Protein AF-A0A7S4BWH8-F1 (afdb_monomer)

Foldseek 3Di:
DVVVVVVVVVVVVVVVVVVVVVVVVVVLLVQLVVLLVPKAKEWEDAPDCPLVVLLLLLCLVLNHDYHDHHDPDPVSLVVCQVVDPNSDDGWMAINNDIDHDSVRSQCCSCVRNNVLQAVVVPVVLNVQLVVLLVLLVVLCVLVCCLVVVVVVVHDCVRRPNVNSVVSVVCSQPPVNLVSLVLQVVQCVPAPDLESSNGPDHYSSLSNNLSSVVVVDDPPDDGPPSSVVSNCVSCVPPSNVVSVFVVVQVVVLPDDADQDPVQPVCCVQAEWDWDDDPQKIKIAGNHQADQQKHFQKKWKAAPVSGTDDMDGDHSPDHRMDMDGNDPPGQWMKMWIQMPPRGIHIYPIGGDD

Sequence (351 aa):
GAETCDMRAAAAAAAAAAAAALVVSTRGSILRFIRRRTATVKLIYFNLAGLGEPIRLCLAQAGVAFEDYRFKSRDEFLATKPTLRFGQVPCLVVNGDEMVQSAAIMRYIGSTFDASLYPASDARLAALIDALIDQAKDMKTGLDVAKYKERFGFPLDVLNDENAEKVFKKWRSETLPRHLEYFVKALDMSPTQWLAGTRTPTIADFFVAAVIKMLRHRDSAFPASIETFVSAVYGLPAVVAFQQRELFAELSAKAVKGPVEFASKEPKHVPQVTVKGGQVTISVPHGMAEDHLIEYIWAKDQNGHVVAAAKLGCTDSPTLTFPLPKGTTSITAYEQCNLHAVWASPVVNIE

Radius of gyration: 25.01 Å; Cα contacts (8 Å, |Δi|>4): 517; chains: 1; bounding box: 58×58×86 Å

Secondary structure (DSSP, 8-state):
-HHHHHHHHHHHHHHHHHHHHHHHHHHHHHHHHHHHHH--EEEEEESSSTTTHHHHHHHHHTT---EEEEESSHHHHHHHGGGSTTS-S-EEEETTEEEESHHHHHHHHHHHT-TTT--TT-HHHHHHHHHHHHHHHHHHHHHHHHHSGGGGT--TTTS-HHHHHHHHHHIIIIIHHHHHHHHHHHHHH-SSSSTT--SS--HHHHHHHHHHHHH--TT-PPPHHHHHHHHHHHTSHHHHHHHHHHHHHHHHHPPPB--GGGGGGGGGTS-EEEEETTEEEEE------SSS-EEEEEEEETTS-EEEEEE--TTS-SEEEEEPPTT--EEEEEEEETTTEEEEPPPEE--

Solvent-accessible surface area (backbone atoms only — not comparable to full-atom values): 19000 Å² total; per-residue (Å²): 116,68,70,67,49,52,55,51,50,53,52,50,51,52,51,52,52,52,50,52,50,47,52,53,51,52,51,51,52,52,53,19,54,50,45,38,74,70,51,53,36,35,41,40,32,64,77,60,53,75,72,44,38,28,49,53,45,50,34,34,63,49,61,38,65,63,46,81,45,51,48,90,44,69,66,59,45,60,71,47,28,84,77,35,97,77,57,58,73,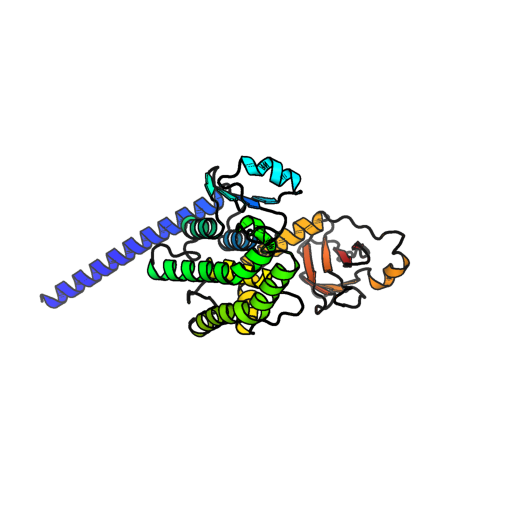39,35,40,32,48,74,83,46,79,36,56,52,57,70,55,42,39,49,48,46,10,63,59,47,28,48,72,32,30,44,72,89,40,63,68,61,38,50,50,35,50,50,51,42,49,49,48,51,58,49,43,41,49,52,48,42,40,75,41,26,64,83,72,69,39,51,62,89,76,49,29,72,70,52,19,49,54,44,36,52,50,29,61,75,54,48,36,57,57,46,49,50,56,53,49,52,33,37,74,71,19,92,36,87,24,61,80,44,40,98,56,65,33,54,29,45,41,42,41,35,42,50,52,59,70,67,56,46,98,89,54,86,68,60,67,70,54,54,50,41,36,48,52,59,59,62,33,69,43,35,40,52,47,52,50,51,52,48,37,57,55,57,59,70,56,73,84,46,63,50,81,91,45,57,90,48,43,91,37,44,42,30,42,81,47,77,59,95,65,27,35,37,39,41,35,64,59,73,57,34,92,91,41,26,57,39,33,42,37,32,23,38,78,85,62,48,59,78,47,74,48,80,48,57,41,86,49,74,62,59,50,76,47,70,56,62,90,88,57,53,27,41,32,37,32,32,32,34,78,80,69,40,25,36,57,26,74,80,42,75,52,133

InterPro domains:
  IPR002742 Desulfoferrodoxin, ferrous iron-binding domain [PF01880] (264-344)
  IPR004045 Glutathione S-transferase, N-terminal [PF02798] (42-110)
  IPR004045 Glutathione S-transferase, N-terminal [PS50404] (39-117)
  IPR004046 Glutathione S-transferase, C-terminal [PF14497] (161-244)
  IPR036073 Desulfoferrodoxin, ferrous iron-binding domain superfamily [G3DSA:2.60.40.730] (262-345)
  IPR036073 Desulfoferrodoxin, ferrous iron-binding domain superfamily [SSF49367] (263-345)
  IPR036249 Thioredoxin-like superfamily [SSF52833] (41-113)
  IPR036282 Glutathione S-transferase, C-terminal domain superfamily [SSF47616] (123-244)
  IPR040079 Glutathione transferase family [SFLDS00019] (42-219)
  IPR050213 Glutathione S-transferase superfamily [PTHR11571] (40-244)

Organism: Chrysotila carterae (NCBI:txid13221)

Structure (mmCIF, N/CA/C/O backbone):
data_AF-A0A7S4BWH8-F1
#
_entry.id   AF-A0A7S4BWH8-F1
#
loop_
_atom_site.group_PDB
_atom_site.id
_atom_site.type_symbol
_atom_site.label_atom_id
_atom_site.label_alt_id
_atom_site.label_comp_id
_atom_site.label_asym_id
_atom_site.label_entity_id
_atom_site.label_seq_id
_atom_site.pdbx_PDB_ins_code
_atom_site.Cartn_x
_atom_site.Cartn_y
_atom_site.Cartn_z
_atom_site.occupancy
_atom_site.B_iso_or_equiv
_atom_site.auth_seq_id
_atom_site.auth_comp_id
_atom_site.auth_asym_id
_atom_site.auth_atom_id
_atom_site.pdbx_PDB_model_num
ATOM 1 N N . GLY A 1 1 ? -26.816 32.712 -47.450 1.00 53.28 1 GLY A N 1
ATOM 2 C CA . GLY A 1 1 ? -27.750 31.607 -47.742 1.00 53.28 1 GLY A CA 1
ATOM 3 C C . GLY A 1 1 ? -27.099 30.262 -47.487 1.00 53.28 1 GLY A C 1
ATOM 4 O O . GLY A 1 1 ? -27.512 29.569 -46.567 1.00 53.28 1 GLY A O 1
ATOM 5 N N . ALA A 1 2 ? -26.068 29.922 -48.267 1.00 54.66 2 ALA A N 1
ATOM 6 C CA . ALA A 1 2 ? -25.350 28.648 -48.160 1.00 54.66 2 ALA A CA 1
ATOM 7 C C . ALA A 1 2 ? -24.461 28.536 -46.899 1.00 54.66 2 ALA A C 1
ATOM 9 O O . ALA A 1 2 ? -24.597 27.565 -46.166 1.00 54.66 2 ALA A O 1
ATOM 10 N N . GLU A 1 3 ? -23.661 29.559 -46.560 1.00 52.84 3 GLU A N 1
ATOM 11 C CA . GLU A 1 3 ? -22.779 29.536 -45.367 1.00 52.84 3 GLU A CA 1
ATOM 12 C C . GLU A 1 3 ? -23.534 29.350 -44.039 1.00 52.84 3 GLU A C 1
ATOM 14 O O . GLU A 1 3 ? -23.089 28.640 -43.141 1.00 52.84 3 GLU A O 1
ATOM 19 N N . THR A 1 4 ? -24.726 29.935 -43.908 1.00 54.56 4 THR A N 1
ATOM 20 C CA . THR A 1 4 ? -25.553 29.806 -42.696 1.00 54.56 4 THR A CA 1
ATOM 21 C C . THR A 1 4 ? -26.239 28.442 -42.579 1.00 54.56 4 THR A C 1
ATOM 23 O O . THR A 1 4 ? -26.632 28.048 -41.481 1.00 54.56 4 THR A O 1
ATOM 26 N N . CYS A 1 5 ? -26.408 27.727 -43.695 1.00 54.59 5 CYS A N 1
ATOM 27 C CA . CYS A 1 5 ? -26.923 26.358 -43.719 1.00 54.59 5 CYS A CA 1
ATOM 28 C C . CYS A 1 5 ? -25.830 25.363 -43.297 1.00 54.59 5 CYS A C 1
ATOM 30 O O . CYS A 1 5 ? -26.090 24.476 -42.484 1.00 54.59 5 CYS A O 1
ATOM 32 N N . ASP A 1 6 ? -24.596 25.597 -43.749 1.00 59.78 6 ASP A N 1
ATOM 33 C CA . ASP A 1 6 ? -23.431 24.754 -43.470 1.00 59.78 6 ASP A CA 1
ATOM 34 C C . ASP A 1 6 ? -23.012 24.807 -41.987 1.00 59.78 6 ASP A C 1
ATOM 36 O O . ASP A 1 6 ? -22.828 23.779 -41.334 1.00 59.78 6 ASP A O 1
ATOM 40 N N . MET A 1 7 ? -23.016 26.001 -41.375 1.00 61.25 7 MET A N 1
ATOM 41 C CA . MET A 1 7 ? -22.755 26.139 -39.932 1.00 61.25 7 MET A CA 1
ATOM 42 C C . MET A 1 7 ? -23.812 25.450 -39.054 1.00 61.25 7 MET A C 1
ATOM 44 O O . MET A 1 7 ? -23.489 24.914 -37.992 1.00 61.25 7 MET A O 1
ATOM 48 N N . ARG A 1 8 ? -25.086 25.449 -39.473 1.00 68.69 8 ARG A N 1
ATOM 49 C CA . ARG A 1 8 ? -26.168 24.773 -38.735 1.00 68.69 8 ARG A CA 1
ATOM 50 C C . ARG A 1 8 ? -26.057 23.253 -38.840 1.00 68.69 8 ARG A C 1
ATOM 52 O O . ARG A 1 8 ? -26.287 22.569 -37.844 1.00 68.69 8 ARG A O 1
ATOM 59 N N . ALA A 1 9 ? -25.672 22.737 -40.006 1.00 70.12 9 ALA A N 1
ATOM 60 C CA . ALA A 1 9 ? -25.407 21.316 -40.203 1.00 70.12 9 ALA A CA 1
ATOM 61 C C . ALA A 1 9 ? -24.199 20.846 -39.372 1.00 70.12 9 ALA A C 1
ATOM 63 O O . ALA A 1 9 ? -24.291 19.832 -38.679 1.00 70.12 9 ALA A O 1
ATOM 64 N N . ALA A 1 10 ? -23.112 21.626 -39.346 1.00 69.31 10 ALA A N 1
ATOM 65 C CA . ALA A 1 10 ? -21.935 21.347 -38.522 1.00 69.31 10 ALA A CA 1
ATOM 66 C C . ALA A 1 10 ? -22.255 21.348 -37.014 1.00 69.31 10 ALA A C 1
ATOM 68 O O . ALA A 1 10 ? -21.845 20.440 -36.288 1.00 69.31 10 ALA A O 1
ATOM 69 N N . ALA A 1 11 ? -23.046 22.318 -36.539 1.00 73.12 11 ALA A N 1
ATOM 70 C CA . ALA A 1 11 ? -23.481 22.376 -35.143 1.00 73.12 11 ALA A CA 1
ATOM 71 C C . ALA A 1 11 ? -24.384 21.187 -34.756 1.00 73.12 11 ALA A C 1
ATOM 73 O O . ALA A 1 11 ? -24.223 20.615 -33.676 1.00 73.12 11 ALA A O 1
ATOM 74 N N . ALA A 1 12 ? -25.299 20.774 -35.640 1.00 76.56 12 ALA A N 1
ATOM 75 C CA . ALA A 1 12 ? -26.157 19.611 -35.415 1.00 76.56 12 ALA A CA 1
ATOM 76 C C . ALA A 1 12 ? -25.357 18.295 -35.378 1.00 76.56 12 ALA A C 1
ATOM 78 O O . ALA A 1 12 ? -25.599 17.453 -34.512 1.00 76.56 12 ALA A O 1
ATOM 79 N N . ALA A 1 13 ? -24.365 18.137 -36.260 1.00 73.00 13 ALA A N 1
ATOM 80 C CA . ALA A 1 13 ? -23.469 16.981 -36.261 1.00 73.00 13 ALA A CA 1
ATOM 81 C C . ALA A 1 13 ? -22.610 16.914 -34.985 1.00 73.00 13 ALA A C 1
ATOM 83 O O . ALA A 1 13 ? -22.489 15.848 -34.379 1.00 73.00 13 ALA A O 1
ATOM 84 N N . ALA A 1 14 ? -22.078 18.052 -34.524 1.00 72.31 14 ALA A N 1
ATOM 85 C CA . ALA A 1 14 ? -21.336 18.135 -33.267 1.00 72.31 14 ALA A CA 1
ATOM 86 C C . ALA A 1 14 ? -22.214 17.785 -32.051 1.00 72.31 14 ALA A C 1
ATOM 88 O O . ALA A 1 14 ? -21.784 17.040 -31.170 1.00 72.31 14 ALA A O 1
ATOM 89 N N . ALA A 1 15 ? -23.467 18.254 -32.025 1.00 73.81 15 ALA A N 1
ATOM 90 C CA . ALA A 1 15 ? -24.423 17.920 -30.971 1.00 73.81 15 ALA A CA 1
ATOM 91 C C . ALA A 1 15 ? -24.786 16.423 -30.963 1.00 73.81 15 ALA A C 1
ATOM 93 O O . ALA A 1 15 ? -24.826 15.805 -29.898 1.00 73.81 15 ALA A O 1
ATOM 94 N N . ALA A 1 16 ? -24.991 15.814 -32.136 1.00 71.75 16 ALA A N 1
ATOM 95 C CA . ALA A 1 16 ? -25.257 14.381 -32.257 1.00 71.75 16 ALA A CA 1
ATOM 96 C C . ALA A 1 16 ? -24.055 13.527 -31.811 1.00 71.75 16 ALA A C 1
ATOM 98 O O . ALA A 1 16 ? -24.232 12.545 -31.088 1.00 71.75 16 ALA A O 1
ATOM 99 N N . ALA A 1 17 ? -22.830 13.926 -32.171 1.00 68.19 17 ALA A N 1
ATOM 100 C CA . ALA A 1 17 ? -21.606 13.268 -31.719 1.00 68.19 17 ALA A CA 1
ATOM 101 C C . ALA A 1 17 ? -21.423 13.376 -30.194 1.00 68.19 17 ALA A C 1
ATOM 103 O O . ALA A 1 17 ? -21.101 12.383 -29.541 1.00 68.19 17 ALA A O 1
ATOM 104 N N . ALA A 1 18 ? -21.697 14.548 -29.610 1.00 66.06 18 ALA A N 1
ATOM 105 C CA . ALA A 1 18 ? -21.663 14.749 -28.163 1.00 66.06 18 ALA A CA 1
ATOM 106 C C . ALA A 1 18 ? -22.719 13.897 -27.435 1.00 66.06 18 ALA A C 1
ATOM 108 O O . ALA A 1 18 ? -22.413 13.275 -26.417 1.00 66.06 18 ALA A O 1
ATOM 109 N N . ALA A 1 19 ? -23.937 13.802 -27.976 1.00 64.50 19 ALA A N 1
ATOM 110 C CA . ALA A 1 19 ? -24.995 12.955 -27.427 1.00 64.50 19 ALA A CA 1
ATOM 111 C C . ALA A 1 19 ? -24.640 11.459 -27.508 1.00 64.50 19 ALA A C 1
ATOM 113 O O . ALA A 1 19 ? -24.807 10.732 -26.529 1.00 64.50 19 ALA A O 1
ATOM 114 N N . ALA A 1 20 ? -24.088 10.997 -28.634 1.00 61.69 20 ALA A N 1
ATOM 115 C CA . ALA A 1 20 ? -23.624 9.619 -28.787 1.00 61.69 20 ALA A CA 1
ATOM 116 C C . ALA A 1 20 ? -22.472 9.291 -27.820 1.00 61.69 20 ALA A C 1
ATOM 118 O O . ALA A 1 20 ? -22.496 8.250 -27.159 1.00 61.69 20 ALA A O 1
ATOM 119 N N . ALA A 1 21 ? -21.501 10.199 -27.670 1.00 62.16 21 ALA A N 1
ATOM 120 C CA . ALA A 1 21 ? -20.409 10.060 -26.709 1.00 62.16 21 ALA A CA 1
ATOM 121 C C . ALA A 1 21 ? -20.922 10.009 -25.260 1.00 62.16 21 ALA A C 1
ATOM 123 O O . ALA A 1 21 ? -20.451 9.188 -24.469 1.00 62.16 21 ALA A O 1
ATOM 124 N N . LEU A 1 22 ? -21.931 10.820 -24.923 1.00 62.34 22 LEU A N 1
ATOM 125 C CA . LEU A 1 22 ? -22.583 10.790 -23.616 1.00 62.34 22 LEU A CA 1
ATOM 126 C C . LEU A 1 22 ? -23.277 9.444 -23.373 1.00 62.34 22 LEU A C 1
ATOM 128 O O . LEU A 1 22 ? -23.038 8.829 -22.341 1.00 62.34 22 LEU A O 1
ATOM 132 N N . VAL A 1 23 ? -24.052 8.927 -24.332 1.00 58.19 23 VAL A N 1
ATOM 133 C CA . VAL A 1 23 ? -24.720 7.616 -24.212 1.00 58.19 23 VAL A CA 1
ATOM 134 C C . VAL A 1 23 ? -23.709 6.478 -24.027 1.00 58.19 23 VAL A C 1
ATOM 136 O O . VAL A 1 23 ? -23.898 5.621 -23.159 1.00 58.19 23 VAL A O 1
ATOM 139 N N . VAL A 1 24 ? -22.611 6.471 -24.791 1.00 64.81 24 VAL A N 1
ATOM 140 C CA . VAL A 1 24 ? -21.530 5.477 -24.651 1.00 64.81 24 VAL A CA 1
ATOM 141 C C . VAL A 1 24 ? -20.849 5.591 -23.283 1.00 64.81 24 VAL A C 1
ATOM 143 O O . VAL A 1 24 ? -20.638 4.575 -22.615 1.00 64.81 24 VAL A O 1
ATOM 146 N N . SER A 1 25 ? -20.563 6.813 -22.827 1.00 69.75 25 SER A N 1
ATOM 147 C CA . SER A 1 25 ? -19.962 7.088 -21.516 1.00 69.75 25 SER A CA 1
ATOM 148 C C . SER A 1 25 ? -20.868 6.656 -20.355 1.00 69.75 25 SER A C 1
ATOM 150 O O . SER A 1 25 ? -20.422 5.967 -19.427 1.00 69.75 25 SER A O 1
ATOM 152 N N . THR A 1 26 ? -22.164 6.967 -20.431 1.00 69.19 26 THR A N 1
ATOM 153 C CA . THR A 1 26 ? -23.171 6.573 -19.438 1.00 69.19 26 THR A CA 1
ATOM 154 C C . THR A 1 26 ? -23.340 5.057 -19.403 1.00 69.19 26 THR A C 1
ATOM 156 O O . THR A 1 26 ? -23.316 4.464 -18.324 1.00 69.19 26 THR A O 1
ATOM 159 N N . ARG A 1 27 ? -23.410 4.390 -20.564 1.00 71.62 27 ARG A N 1
ATOM 160 C CA . ARG A 1 27 ? -23.461 2.921 -20.641 1.00 71.62 27 ARG A CA 1
ATOM 161 C C . ARG A 1 27 ? -22.203 2.280 -20.052 1.00 71.62 27 ARG A C 1
ATOM 163 O O . ARG A 1 27 ? -22.313 1.316 -19.297 1.00 71.62 27 ARG A O 1
ATOM 170 N N . GLY A 1 28 ? -21.022 2.827 -20.343 1.00 75.62 28 GLY A N 1
ATOM 171 C CA . GLY A 1 28 ? -19.760 2.376 -19.756 1.00 75.62 28 GLY A CA 1
ATOM 172 C C . GLY A 1 28 ? -19.745 2.511 -18.232 1.00 75.62 28 GLY A C 1
ATOM 173 O O . GLY A 1 28 ? -19.354 1.580 -17.532 1.00 75.62 28 GLY A O 1
ATOM 174 N N . SER A 1 29 ? -20.231 3.635 -17.707 1.00 79.00 29 SER A N 1
ATOM 175 C CA . SER A 1 29 ? -20.321 3.886 -16.264 1.00 79.00 29 SER A CA 1
ATOM 176 C C . SER A 1 29 ? -21.290 2.928 -15.562 1.00 79.00 29 SER A C 1
ATOM 178 O O . SER A 1 29 ? -20.937 2.353 -14.533 1.00 79.00 29 SER A O 1
ATOM 180 N N . ILE A 1 30 ? -22.464 2.673 -16.152 1.00 81.56 30 ILE A N 1
ATOM 181 C CA . ILE A 1 30 ? -23.447 1.710 -15.625 1.00 81.56 30 ILE A CA 1
ATOM 182 C C . ILE A 1 30 ? -22.872 0.288 -15.622 1.00 81.56 30 ILE A C 1
ATOM 184 O O . ILE A 1 30 ? -22.965 -0.411 -14.616 1.00 81.56 30 ILE A O 1
ATOM 188 N N . LEU A 1 31 ? -22.232 -0.142 -16.714 1.00 83.12 31 LEU A N 1
ATOM 189 C CA . LEU A 1 31 ? -21.634 -1.479 -16.793 1.00 83.12 31 LEU A CA 1
ATOM 190 C C . LEU A 1 31 ? -20.528 -1.675 -15.754 1.00 83.12 31 LEU A C 1
ATOM 192 O O . LEU A 1 31 ? -20.469 -2.728 -15.120 1.00 83.12 31 LEU A O 1
ATOM 196 N N . ARG A 1 32 ? -19.672 -0.667 -15.542 1.00 86.06 32 ARG A N 1
ATOM 197 C CA . ARG A 1 32 ? -18.648 -0.711 -14.488 1.00 86.06 32 ARG A CA 1
ATOM 198 C C . ARG A 1 32 ? -19.279 -0.766 -13.101 1.00 86.06 32 ARG A C 1
ATOM 200 O O . ARG A 1 32 ? -18.847 -1.574 -12.286 1.00 86.06 32 ARG A O 1
ATOM 207 N N . PHE A 1 33 ? -20.320 0.024 -12.847 1.00 84.69 33 PHE A N 1
ATOM 208 C CA . PHE A 1 33 ? -21.052 -0.009 -11.581 1.00 84.69 33 PHE A CA 1
ATOM 209 C C . PHE A 1 33 ? -21.648 -1.394 -11.289 1.00 84.69 33 PHE A C 1
ATOM 211 O O . PHE A 1 33 ? -21.457 -1.917 -10.192 1.00 84.69 33 PHE A O 1
ATOM 218 N N . ILE A 1 34 ? -22.309 -2.014 -12.274 1.00 85.31 34 ILE A N 1
ATOM 219 C CA . ILE A 1 34 ? -22.844 -3.377 -12.144 1.00 85.31 34 ILE A CA 1
ATOM 220 C C . ILE A 1 34 ? -21.700 -4.351 -11.854 1.00 85.31 34 ILE A C 1
ATOM 222 O O . ILE A 1 34 ? -21.749 -5.063 -10.856 1.00 85.31 34 ILE A O 1
ATOM 226 N N . ARG A 1 35 ? -20.625 -4.319 -12.655 1.00 89.06 35 ARG A N 1
ATOM 227 C CA . ARG A 1 35 ? -19.462 -5.202 -12.475 1.00 89.06 35 ARG A CA 1
ATOM 228 C C . ARG A 1 35 ? -18.845 -5.097 -11.085 1.00 89.06 35 ARG A C 1
ATOM 230 O O . ARG A 1 35 ? -18.553 -6.130 -10.498 1.00 89.06 35 ARG A O 1
ATOM 237 N N . ARG A 1 36 ? -18.676 -3.886 -10.540 1.00 89.81 36 ARG A N 1
ATOM 238 C CA . ARG A 1 36 ? -18.146 -3.676 -9.176 1.00 89.81 36 ARG A CA 1
ATOM 239 C C . ARG A 1 36 ? -18.988 -4.377 -8.104 1.00 89.81 36 ARG A C 1
ATOM 241 O O . ARG A 1 36 ? -18.445 -4.753 -7.073 1.00 89.81 36 ARG A O 1
ATOM 248 N N . ARG A 1 37 ? -20.299 -4.530 -8.331 1.00 87.25 37 ARG A N 1
ATOM 249 C CA . ARG A 1 37 ? -21.242 -5.133 -7.375 1.00 87.25 37 ARG A CA 1
ATOM 250 C C . ARG A 1 37 ? -21.491 -6.620 -7.592 1.00 87.25 37 ARG A C 1
ATOM 252 O O . ARG A 1 37 ? -21.892 -7.290 -6.649 1.00 87.25 37 ARG A O 1
ATOM 259 N N . THR A 1 38 ? -21.311 -7.121 -8.811 1.00 89.31 38 THR A N 1
ATOM 260 C CA . THR A 1 38 ? -21.628 -8.515 -9.154 1.00 89.31 38 THR A CA 1
ATOM 261 C C . THR A 1 38 ? -20.398 -9.402 -9.302 1.00 89.31 38 THR A C 1
ATOM 263 O O . THR A 1 38 ? -20.544 -10.619 -9.288 1.00 89.31 38 THR A O 1
ATOM 266 N N . ALA A 1 39 ? -19.205 -8.832 -9.499 1.00 92.44 39 ALA A N 1
ATOM 267 C CA . ALA A 1 39 ? -17.992 -9.622 -9.665 1.00 92.44 39 ALA A CA 1
ATOM 268 C C . ALA A 1 39 ? -17.542 -10.241 -8.336 1.00 92.44 39 ALA A C 1
ATOM 270 O O . ALA A 1 39 ? -17.484 -9.560 -7.313 1.00 92.44 39 ALA A O 1
ATOM 271 N N . THR A 1 40 ? -17.144 -11.511 -8.372 1.00 96.88 40 THR A N 1
ATOM 272 C CA . THR A 1 40 ? -16.430 -12.145 -7.259 1.00 96.88 40 THR A CA 1
ATOM 273 C C . THR A 1 40 ? -14.941 -11.902 -7.446 1.00 96.88 40 THR A C 1
ATOM 275 O O . THR A 1 40 ? -14.363 -12.374 -8.430 1.00 96.88 40 THR A O 1
ATOM 278 N N . VAL A 1 41 ? -14.323 -11.159 -6.530 1.00 98.38 41 VAL A N 1
ATOM 279 C CA . VAL A 1 41 ? -12.916 -10.753 -6.627 1.00 98.38 41 VAL A CA 1
ATOM 280 C C . VAL A 1 41 ? -12.136 -11.293 -5.435 1.00 98.38 41 VAL A C 1
ATOM 282 O O . VAL A 1 41 ? -12.535 -11.086 -4.292 1.00 98.38 41 VAL A O 1
ATOM 285 N N . LYS A 1 42 ? -11.010 -11.960 -5.696 1.00 98.38 42 LYS A N 1
ATOM 286 C CA . LYS A 1 42 ? -10.096 -12.482 -4.673 1.00 98.38 42 LYS A CA 1
ATOM 287 C C . LYS A 1 42 ? -8.660 -12.119 -5.022 1.00 98.38 42 LYS A C 1
ATOM 289 O O . LYS A 1 42 ? -8.187 -12.446 -6.106 1.00 98.38 42 LYS A O 1
ATOM 294 N N . LEU A 1 43 ? -7.956 -11.465 -4.107 1.00 98.56 43 LEU A N 1
ATOM 295 C CA . LEU A 1 43 ? -6.523 -11.217 -4.212 1.00 98.56 43 LEU A CA 1
ATOM 296 C C . LEU A 1 43 ? -5.778 -12.252 -3.371 1.00 98.56 43 LEU A C 1
ATOM 298 O O . LEU A 1 43 ? -6.003 -12.344 -2.173 1.00 98.56 43 LEU A O 1
ATOM 302 N N . ILE A 1 44 ? -4.881 -13.009 -3.996 1.00 98.38 44 ILE A N 1
ATOM 303 C CA . ILE A 1 44 ? -4.019 -13.996 -3.342 1.00 98.38 44 ILE A CA 1
ATOM 304 C C . ILE A 1 44 ? -2.619 -13.401 -3.227 1.00 98.38 44 ILE A C 1
ATOM 306 O O . ILE A 1 44 ? -1.965 -13.115 -4.241 1.00 98.38 44 ILE A O 1
ATOM 310 N N . TYR A 1 45 ? -2.143 -13.214 -1.996 1.00 98.38 45 TYR A N 1
ATOM 311 C CA . TYR A 1 45 ? -0.800 -12.707 -1.736 1.00 98.38 45 TYR A CA 1
ATOM 312 C C . TYR A 1 45 ? -0.230 -13.179 -0.391 1.00 98.38 45 TYR A C 1
ATOM 314 O O . TYR A 1 45 ? -0.860 -13.907 0.370 1.00 98.38 45 TYR A O 1
ATOM 322 N N . PHE A 1 46 ? 1.007 -12.785 -0.098 1.00 96.62 46 PHE A N 1
ATOM 323 C CA . PHE A 1 46 ? 1.604 -12.979 1.220 1.00 96.62 46 PHE A CA 1
ATOM 324 C C . PHE A 1 46 ? 0.935 -12.082 2.270 1.00 96.62 46 PHE A C 1
ATOM 326 O O . PHE A 1 46 ? 0.389 -11.023 1.938 1.00 96.62 46 PHE A O 1
ATOM 333 N N . ASN A 1 47 ? 1.040 -12.467 3.548 1.00 94.00 47 ASN A N 1
ATOM 334 C CA . ASN A 1 47 ? 0.635 -11.623 4.674 1.00 94.00 47 ASN A CA 1
ATOM 335 C C . ASN A 1 47 ? 1.635 -10.478 4.937 1.00 94.00 47 ASN A C 1
ATOM 337 O O . ASN A 1 47 ? 2.275 -10.401 5.979 1.00 94.00 47 ASN A O 1
ATOM 341 N N . LEU A 1 48 ? 1.811 -9.623 3.933 1.00 91.75 48 LEU A N 1
ATOM 342 C CA . LEU A 1 48 ? 2.609 -8.402 3.951 1.00 91.75 48 LEU A CA 1
ATOM 343 C C . LEU A 1 48 ? 2.049 -7.425 2.905 1.00 91.75 48 LEU A C 1
ATOM 345 O O . LEU A 1 48 ? 1.263 -7.809 2.031 1.00 91.75 48 LEU A O 1
ATOM 349 N N . ALA A 1 49 ? 2.472 -6.163 2.970 1.00 91.88 49 ALA A N 1
ATOM 350 C CA . ALA A 1 49 ? 2.114 -5.145 1.982 1.00 91.88 49 ALA A CA 1
ATOM 351 C C . ALA A 1 49 ? 2.670 -5.512 0.589 1.00 91.88 49 ALA A C 1
ATOM 353 O O . ALA A 1 49 ? 1.931 -5.980 -0.280 1.00 91.88 49 ALA A O 1
ATOM 354 N N . GLY A 1 50 ? 3.992 -5.386 0.403 1.00 93.44 50 GLY A N 1
ATOM 355 C CA . GLY A 1 50 ? 4.712 -5.792 -0.811 1.00 93.44 50 GLY A CA 1
ATOM 356 C C . GLY A 1 50 ? 4.050 -5.315 -2.108 1.00 93.44 50 GLY A C 1
ATOM 357 O O . GLY A 1 50 ? 3.525 -4.210 -2.187 1.00 93.44 50 GLY A O 1
ATOM 358 N N . LEU A 1 51 ? 4.042 -6.173 -3.132 1.00 96.44 51 LEU A N 1
ATOM 359 C CA . LEU A 1 51 ? 3.373 -5.902 -4.413 1.00 96.44 51 LEU A CA 1
ATOM 360 C C . LEU A 1 51 ? 1.857 -6.156 -4.389 1.00 96.44 51 LEU A C 1
ATOM 362 O O . LEU A 1 51 ? 1.195 -5.892 -5.390 1.00 96.44 51 LEU A O 1
ATOM 366 N N . GLY A 1 52 ? 1.310 -6.660 -3.279 1.00 97.75 52 GLY A N 1
ATOM 367 C CA . GLY A 1 52 ? -0.133 -6.786 -3.068 1.00 97.75 52 GLY A CA 1
ATOM 368 C C . GLY A 1 52 ? -0.776 -5.463 -2.657 1.00 97.75 52 GLY A C 1
ATOM 369 O O . GLY A 1 52 ? -1.889 -5.174 -3.082 1.00 97.75 52 GLY A O 1
ATOM 370 N N . GLU A 1 53 ? -0.058 -4.626 -1.904 1.00 97.50 53 GLU A N 1
ATOM 371 C CA . GLU A 1 53 ? -0.526 -3.312 -1.447 1.00 97.50 53 GLU A CA 1
ATOM 372 C C . GLU A 1 53 ? -1.071 -2.429 -2.576 1.00 97.50 53 GLU A C 1
ATOM 374 O O . GLU A 1 53 ? -2.243 -2.066 -2.501 1.00 97.50 53 GLU A O 1
ATOM 379 N N . PRO A 1 54 ? -0.328 -2.126 -3.661 1.00 98.44 54 PRO A N 1
ATOM 380 C CA . PRO A 1 54 ? -0.858 -1.242 -4.697 1.00 98.44 54 PRO A CA 1
ATOM 381 C C . PRO A 1 54 ? -2.127 -1.800 -5.365 1.00 98.44 54 PRO A C 1
ATOM 383 O O . PRO A 1 54 ? -3.001 -1.033 -5.761 1.00 98.44 54 PRO A O 1
ATOM 386 N N . ILE A 1 55 ? -2.283 -3.128 -5.425 1.00 98.75 55 ILE A N 1
ATOM 387 C CA . ILE A 1 55 ? -3.492 -3.781 -5.946 1.00 98.75 55 ILE A CA 1
ATOM 388 C C . ILE A 1 55 ? -4.670 -3.576 -4.985 1.00 98.75 55 ILE A C 1
ATOM 390 O O . ILE A 1 55 ? -5.754 -3.202 -5.432 1.00 98.75 55 ILE A O 1
ATOM 394 N N . ARG A 1 56 ? -4.458 -3.770 -3.675 1.00 98.62 56 ARG A N 1
ATOM 395 C CA . ARG A 1 56 ? -5.469 -3.514 -2.634 1.00 98.62 56 ARG A CA 1
ATOM 396 C C . ARG A 1 56 ? -5.954 -2.069 -2.682 1.00 98.62 56 ARG A C 1
ATOM 398 O O . ARG A 1 56 ? -7.160 -1.836 -2.686 1.00 98.62 56 ARG A O 1
ATOM 405 N N . LEU A 1 57 ? -5.025 -1.115 -2.791 1.00 98.44 57 LEU A N 1
ATOM 406 C CA . LEU A 1 57 ? -5.352 0.309 -2.872 1.00 98.44 57 LEU A CA 1
ATOM 407 C C . LEU A 1 57 ? -6.157 0.638 -4.136 1.00 98.44 57 LEU A C 1
ATOM 409 O O . LEU A 1 57 ? -7.152 1.353 -4.050 1.00 98.44 57 LEU A O 1
ATOM 413 N N . CYS A 1 58 ? -5.798 0.073 -5.294 1.00 98.00 58 CYS A N 1
ATOM 414 C CA . CYS A 1 58 ? -6.580 0.253 -6.519 1.00 98.00 58 CYS A CA 1
ATOM 415 C C . CYS A 1 58 ? -7.984 -0.359 -6.433 1.00 98.00 58 CYS A C 1
ATOM 417 O O . CYS A 1 58 ? -8.935 0.265 -6.897 1.00 98.00 58 CYS A O 1
ATOM 419 N N . LEU A 1 59 ? -8.139 -1.551 -5.846 1.00 98.38 59 LEU A N 1
ATOM 420 C CA . LEU A 1 59 ? -9.457 -2.166 -5.638 1.00 98.38 59 LEU A CA 1
ATOM 421 C C . LEU A 1 59 ? -10.321 -1.320 -4.695 1.00 98.38 59 LEU A C 1
ATOM 423 O O . LEU A 1 59 ? -11.488 -1.068 -4.998 1.00 98.38 59 LEU A O 1
ATOM 427 N N . ALA A 1 60 ? -9.733 -0.830 -3.599 1.00 97.75 60 ALA A N 1
ATOM 428 C CA . ALA A 1 60 ? -10.396 0.068 -2.661 1.00 97.75 60 ALA A CA 1
ATOM 429 C C . ALA A 1 60 ? -10.830 1.375 -3.338 1.00 97.75 60 ALA A C 1
ATOM 431 O O . ALA A 1 60 ? -11.998 1.751 -3.249 1.00 97.75 60 ALA A O 1
ATOM 432 N N . GLN A 1 61 ? -9.927 2.026 -4.078 1.00 97.69 61 GLN A N 1
ATOM 433 C CA . GLN A 1 61 ? -10.226 3.253 -4.819 1.00 97.69 61 GLN A CA 1
ATOM 434 C C . GLN A 1 61 ? -11.316 3.035 -5.878 1.00 97.69 61 GLN A C 1
ATOM 436 O O . GLN A 1 61 ? -12.191 3.882 -6.040 1.00 97.69 61 GLN A O 1
ATOM 441 N N . ALA A 1 62 ? -11.307 1.888 -6.562 1.00 96.31 62 ALA A N 1
ATOM 442 C CA . ALA A 1 62 ? -12.346 1.508 -7.514 1.00 96.31 62 ALA A CA 1
ATOM 443 C C . ALA A 1 62 ? -13.677 1.113 -6.838 1.00 96.31 62 ALA A C 1
ATOM 445 O O . ALA A 1 62 ? -14.667 0.873 -7.531 1.00 96.31 62 ALA A O 1
ATOM 446 N N . GLY A 1 63 ? -13.737 1.027 -5.504 1.00 95.00 63 GLY A N 1
ATOM 447 C CA . GLY A 1 63 ? -14.927 0.600 -4.765 1.00 95.00 63 GLY A CA 1
ATOM 448 C C . GLY A 1 63 ? -15.319 -0.854 -5.043 1.00 95.00 63 GLY A C 1
ATOM 449 O O . GLY A 1 63 ? -16.507 -1.174 -5.073 1.00 95.00 63 GLY A O 1
ATOM 450 N N . VAL A 1 64 ? -14.336 -1.718 -5.308 1.00 96.06 64 VAL A N 1
ATOM 451 C CA . VAL A 1 64 ? -14.535 -3.149 -5.555 1.00 96.06 64 VAL A CA 1
ATOM 452 C C . VAL A 1 64 ? -14.381 -3.895 -4.234 1.00 96.06 64 VAL A C 1
ATOM 454 O O . VAL A 1 64 ? -13.329 -3.825 -3.603 1.00 96.06 64 VAL A O 1
ATOM 457 N N . ALA A 1 65 ? -15.418 -4.617 -3.810 1.00 94.31 65 ALA A N 1
ATOM 458 C CA . ALA A 1 65 ? -15.304 -5.548 -2.691 1.00 94.31 65 ALA A CA 1
ATOM 459 C C . ALA A 1 65 ? -14.489 -6.776 -3.125 1.00 94.31 65 ALA A C 1
ATOM 461 O O . ALA A 1 65 ? -14.687 -7.291 -4.225 1.00 94.31 65 ALA A O 1
ATOM 462 N N . PHE A 1 66 ? -13.573 -7.241 -2.276 1.00 96.94 66 PHE A N 1
ATOM 463 C CA . PHE A 1 66 ? -12.718 -8.383 -2.586 1.00 96.94 66 PHE A CA 1
ATOM 464 C C . PHE A 1 66 ? -12.353 -9.185 -1.336 1.00 96.94 66 PHE A C 1
ATOM 466 O O . PHE A 1 66 ? -12.267 -8.636 -0.238 1.00 96.94 66 PHE A O 1
ATOM 473 N N . GLU A 1 67 ? -12.104 -10.479 -1.524 1.00 97.25 67 GLU A N 1
ATOM 474 C CA . GLU A 1 67 ? -11.442 -11.341 -0.545 1.00 97.25 67 GLU A CA 1
ATOM 475 C C . GLU A 1 67 ? -9.923 -11.092 -0.600 1.00 97.25 67 GLU A C 1
ATOM 477 O O . GLU A 1 67 ? -9.300 -11.307 -1.640 1.00 97.25 67 GLU A O 1
ATOM 482 N N . ASP A 1 68 ? -9.311 -10.642 0.498 1.00 97.12 68 ASP A N 1
ATOM 483 C CA . ASP A 1 68 ? -7.851 -10.506 0.619 1.00 97.12 68 ASP A CA 1
ATOM 484 C C . ASP A 1 68 ? -7.256 -11.779 1.230 1.00 97.12 68 ASP A C 1
ATOM 486 O O . ASP A 1 68 ? -7.053 -11.892 2.440 1.00 97.12 68 ASP A O 1
ATOM 490 N N . TYR A 1 69 ? -7.012 -12.774 0.383 1.00 97.12 69 TYR A N 1
ATOM 491 C CA . TYR A 1 69 ? -6.419 -14.033 0.800 1.00 97.12 69 TYR A CA 1
ATOM 492 C C . TYR A 1 69 ? -4.921 -13.860 1.054 1.00 97.12 69 TYR A C 1
ATOM 494 O O . TYR A 1 69 ? -4.127 -13.629 0.135 1.00 97.12 69 TYR A O 1
ATOM 502 N N . ARG A 1 70 ? -4.529 -14.031 2.317 1.00 96.50 70 ARG A N 1
ATOM 503 C CA . ARG A 1 70 ? -3.142 -13.927 2.769 1.00 96.50 70 ARG A CA 1
ATOM 504 C C . ARG A 1 70 ? -2.636 -15.284 3.242 1.00 96.50 70 ARG A C 1
ATOM 506 O O . ARG A 1 70 ? -3.185 -15.836 4.193 1.00 96.50 70 ARG A O 1
ATOM 513 N N . PHE A 1 71 ? -1.573 -15.788 2.612 1.00 96.69 71 PHE A N 1
ATOM 514 C CA . PHE A 1 71 ? -0.909 -17.016 3.067 1.00 96.69 71 PHE A CA 1
ATOM 515 C C . PHE A 1 71 ? -0.498 -16.890 4.540 1.00 96.69 71 PHE A C 1
ATOM 517 O O . PHE A 1 71 ? 0.129 -15.899 4.929 1.00 96.69 71 PHE A O 1
ATOM 524 N N . LYS A 1 72 ? -0.821 -17.906 5.345 1.00 94.12 72 LYS A N 1
ATOM 525 C CA . LYS A 1 72 ? -0.525 -17.969 6.784 1.00 94.12 72 LYS A CA 1
ATOM 526 C C . LYS A 1 72 ? 0.903 -18.421 7.059 1.00 94.12 72 LYS A C 1
ATOM 528 O O . LYS A 1 72 ? 1.469 -18.068 8.089 1.00 94.12 72 LYS A O 1
ATOM 533 N N . SER A 1 73 ? 1.487 -19.203 6.153 1.00 94.75 73 SER A N 1
ATOM 534 C CA . SER A 1 73 ? 2.848 -19.714 6.296 1.00 94.75 73 SER A CA 1
ATOM 535 C C . SER A 1 73 ? 3.557 -19.872 4.953 1.00 94.75 73 SER A C 1
ATOM 537 O O . SER A 1 73 ? 2.949 -19.882 3.878 1.00 94.75 73 SER A O 1
ATOM 539 N N . ARG A 1 74 ? 4.885 -20.022 5.021 1.00 93.44 74 ARG A N 1
ATOM 540 C CA . ARG A 1 74 ? 5.707 -20.365 3.857 1.00 93.44 74 ARG A CA 1
ATOM 541 C C . ARG A 1 74 ? 5.328 -21.731 3.284 1.00 93.44 74 ARG A C 1
ATOM 543 O O . ARG A 1 74 ? 5.333 -21.876 2.067 1.00 93.44 74 ARG A O 1
ATOM 550 N N . ASP A 1 75 ? 4.974 -22.692 4.131 1.00 96.75 75 ASP A N 1
ATOM 551 C CA . ASP A 1 75 ? 4.614 -24.048 3.704 1.00 96.75 75 ASP A CA 1
ATOM 552 C C . ASP A 1 75 ? 3.310 -24.062 2.906 1.00 96.75 75 ASP A C 1
ATOM 554 O O . ASP A 1 75 ? 3.229 -24.714 1.868 1.00 96.75 75 ASP A O 1
ATOM 558 N N . GLU A 1 76 ? 2.324 -23.261 3.320 1.00 97.12 76 GLU A N 1
ATOM 559 C CA . GLU A 1 76 ? 1.080 -23.071 2.570 1.00 97.12 76 GLU A CA 1
ATOM 560 C C . GLU A 1 76 ? 1.352 -22.504 1.167 1.00 97.12 76 GLU A C 1
ATOM 562 O O . GLU A 1 76 ? 0.821 -22.993 0.165 1.00 97.12 76 GLU A O 1
ATOM 567 N N . PHE A 1 77 ? 2.242 -21.509 1.076 1.00 96.62 77 PHE A N 1
ATOM 568 C CA . PHE A 1 77 ? 2.672 -20.976 -0.213 1.00 96.62 77 PHE A CA 1
ATOM 569 C C . PHE A 1 77 ? 3.407 -22.028 -1.049 1.00 96.62 77 PHE A C 1
ATOM 571 O O . PHE A 1 77 ? 3.113 -22.161 -2.233 1.00 96.62 77 PHE A O 1
ATOM 578 N N . LEU A 1 78 ? 4.346 -22.782 -0.469 1.00 96.38 78 LEU A N 1
ATOM 579 C CA . LEU A 1 78 ? 5.103 -23.808 -1.193 1.00 96.38 78 LEU A CA 1
ATOM 580 C C . LEU A 1 78 ? 4.200 -24.928 -1.723 1.00 96.38 78 LEU A C 1
ATOM 582 O O . LEU A 1 78 ? 4.427 -25.385 -2.840 1.00 96.38 78 LEU A O 1
ATOM 586 N N . ALA A 1 79 ? 3.161 -25.310 -0.976 1.00 96.94 79 ALA A N 1
ATOM 587 C CA . ALA A 1 79 ? 2.157 -26.277 -1.416 1.00 96.94 79 ALA A CA 1
ATOM 588 C C . ALA A 1 79 ? 1.278 -25.737 -2.558 1.00 96.94 79 ALA A C 1
ATOM 590 O O . ALA A 1 79 ? 0.919 -26.482 -3.466 1.00 96.94 79 ALA A O 1
ATOM 591 N N . THR A 1 80 ? 0.969 -24.436 -2.544 1.00 95.50 80 THR A N 1
ATOM 592 C CA . THR A 1 80 ? 0.160 -23.776 -3.586 1.00 95.50 80 THR A CA 1
ATOM 593 C C . THR A 1 80 ? 0.985 -23.429 -4.829 1.00 95.50 80 THR A C 1
ATOM 595 O O . THR A 1 80 ? 0.474 -23.394 -5.942 1.00 95.50 80 THR A O 1
ATOM 598 N N . LYS A 1 81 ? 2.290 -23.180 -4.678 1.00 95.38 81 LYS A N 1
ATOM 599 C CA . LYS A 1 81 ? 3.179 -22.690 -5.742 1.00 95.38 81 LYS A CA 1
ATOM 600 C C . LYS A 1 81 ? 3.093 -23.478 -7.063 1.00 95.38 81 LYS A C 1
ATOM 602 O O . LYS A 1 81 ? 3.077 -22.811 -8.097 1.00 95.38 81 LYS A O 1
ATOM 607 N N . PRO A 1 82 ? 3.018 -24.826 -7.082 1.00 96.88 82 PRO A N 1
ATOM 608 C CA . PRO A 1 82 ? 2.900 -25.593 -8.323 1.00 96.88 82 PRO A CA 1
ATOM 609 C C . PRO A 1 82 ? 1.609 -25.327 -9.107 1.00 96.88 82 PRO A C 1
ATOM 611 O O . PRO A 1 82 ? 1.582 -25.573 -10.308 1.00 96.88 82 PRO A O 1
ATOM 614 N N . THR A 1 83 ? 0.551 -24.826 -8.456 1.00 94.19 83 THR A N 1
ATOM 615 C CA . THR A 1 83 ? -0.737 -24.532 -9.105 1.00 94.19 83 THR A CA 1
ATOM 616 C C . THR A 1 83 ? -0.810 -23.109 -9.661 1.00 94.19 83 THR A C 1
ATOM 618 O O . THR A 1 83 ? -1.732 -22.796 -10.405 1.00 94.19 83 THR A O 1
ATOM 621 N N . LEU A 1 84 ? 0.134 -22.229 -9.309 1.00 94.56 84 LEU A N 1
ATOM 622 C CA . LEU A 1 84 ? 0.127 -20.827 -9.730 1.00 94.56 84 LEU A CA 1
ATOM 623 C C . LEU A 1 84 ? 0.681 -20.671 -11.153 1.00 94.56 84 LEU A C 1
ATOM 625 O O . LEU A 1 84 ? 1.771 -21.163 -11.448 1.00 94.56 84 LEU A O 1
ATOM 629 N N . ARG A 1 85 ? 0.013 -19.863 -11.991 1.00 92.31 85 ARG A N 1
ATOM 630 C CA . ARG A 1 85 ? 0.338 -19.642 -13.419 1.00 92.31 85 ARG A CA 1
ATOM 631 C C . ARG A 1 85 ? 1.815 -19.355 -13.736 1.00 92.31 85 ARG A C 1
ATOM 633 O O . ARG A 1 85 ? 2.288 -19.770 -14.786 1.00 92.31 85 ARG A O 1
ATOM 640 N N . PHE A 1 86 ? 2.553 -18.687 -12.846 1.00 94.81 86 PHE A N 1
ATOM 641 C CA . PHE A 1 86 ? 4.012 -18.489 -12.956 1.00 94.81 86 PHE A CA 1
ATOM 642 C C . PHE A 1 86 ? 4.771 -18.869 -11.673 1.00 94.81 86 PHE A C 1
ATOM 644 O O . PHE A 1 86 ? 5.857 -18.351 -11.411 1.00 94.81 86 PHE A O 1
ATOM 651 N N . GLY A 1 87 ? 4.189 -19.715 -10.817 1.00 94.31 87 GLY A N 1
ATOM 652 C CA . GLY A 1 87 ? 4.775 -20.061 -9.517 1.00 94.31 87 GLY A CA 1
ATOM 653 C C . GLY A 1 87 ? 4.962 -18.855 -8.584 1.00 94.31 87 GLY A C 1
ATOM 654 O O . GLY A 1 87 ? 5.866 -18.856 -7.743 1.00 94.31 87 GLY A O 1
ATOM 655 N N . GLN A 1 88 ? 4.177 -17.791 -8.784 1.00 94.62 88 GLN A N 1
ATOM 656 C CA . GLN A 1 88 ? 4.351 -16.480 -8.158 1.00 94.62 88 GLN A CA 1
ATOM 657 C C . GLN A 1 88 ? 3.002 -15.844 -7.816 1.00 94.62 88 GLN A C 1
ATOM 659 O O . GLN A 1 88 ? 2.001 -16.069 -8.490 1.00 94.62 88 GLN A O 1
ATOM 664 N N . VAL A 1 89 ? 3.026 -14.992 -6.795 1.00 97.25 89 VAL A N 1
ATOM 665 C CA . VAL A 1 89 ? 1.951 -14.065 -6.426 1.00 97.25 89 VAL A CA 1
ATOM 666 C C . VAL A 1 89 ? 2.49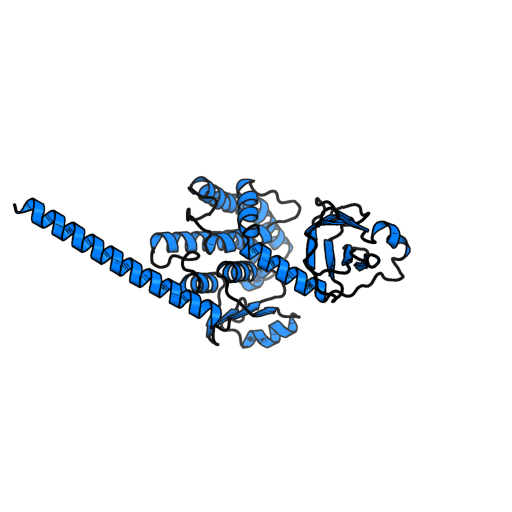1 -12.624 -6.491 1.00 97.25 89 VAL A C 1
ATOM 668 O O . VAL A 1 89 ? 3.708 -12.439 -6.363 1.00 97.25 89 VAL A O 1
ATOM 671 N N . PRO A 1 90 ? 1.658 -11.585 -6.700 1.00 98.25 90 PRO A N 1
ATOM 672 C CA . PRO A 1 90 ? 0.195 -11.551 -6.577 1.00 98.25 90 PRO A CA 1
ATOM 673 C C . PRO A 1 90 ? -0.562 -12.251 -7.709 1.00 98.25 90 PRO A C 1
ATOM 675 O O . PRO A 1 90 ? -0.127 -12.232 -8.861 1.00 98.25 90 PRO A O 1
ATOM 678 N N . CYS A 1 91 ? -1.713 -12.823 -7.352 1.00 98.38 91 CYS A N 1
ATOM 679 C CA . CYS A 1 91 ? -2.704 -13.368 -8.276 1.00 98.38 91 CYS A CA 1
ATOM 680 C C . CYS A 1 91 ? -4.082 -12.791 -7.931 1.00 98.38 91 CYS A C 1
ATOM 682 O O . CYS A 1 91 ? -4.528 -12.906 -6.790 1.00 98.38 91 CYS A O 1
ATOM 684 N N . LEU A 1 92 ? -4.740 -12.152 -8.895 1.00 98.56 92 LEU A N 1
ATOM 685 C CA . LEU A 1 92 ? -6.109 -11.664 -8.768 1.00 98.56 92 LEU A CA 1
ATOM 686 C C . LEU A 1 92 ? -7.039 -12.634 -9.494 1.00 98.56 92 LEU A C 1
ATOM 688 O O . LEU A 1 92 ? -6.866 -12.858 -10.685 1.00 98.56 92 LEU A O 1
ATOM 692 N N . VAL A 1 93 ? -8.027 -13.172 -8.791 1.00 97.88 93 VAL A N 1
ATOM 693 C CA . VAL A 1 93 ? -9.074 -14.019 -9.362 1.00 97.88 93 VAL A CA 1
ATOM 694 C C . VAL A 1 93 ? -10.342 -13.188 -9.507 1.00 97.88 93 VAL A C 1
ATOM 696 O O . VAL A 1 93 ? -10.823 -12.632 -8.517 1.00 97.88 93 VAL A O 1
ATOM 699 N N . VAL A 1 94 ? -10.884 -13.086 -10.719 1.00 96.94 94 VAL A N 1
ATOM 700 C CA . VAL A 1 94 ? -12.144 -12.381 -10.997 1.00 96.94 94 VAL A CA 1
ATOM 701 C C . VAL A 1 94 ? -13.092 -13.322 -11.715 1.00 96.94 94 VAL A C 1
ATOM 703 O O . VAL A 1 94 ? -12.812 -13.752 -12.823 1.00 96.94 94 VAL A O 1
ATOM 706 N N . ASN A 1 95 ? -14.219 -13.643 -11.080 1.00 95.62 95 ASN A N 1
ATOM 707 C CA . ASN A 1 95 ? -15.204 -14.609 -11.592 1.00 95.62 95 ASN A CA 1
ATOM 708 C C . ASN A 1 95 ? -14.595 -15.977 -11.968 1.00 95.62 95 ASN A C 1
ATOM 710 O O . ASN A 1 95 ? -15.070 -16.637 -12.886 1.00 95.62 95 ASN A O 1
ATOM 714 N N . GLY A 1 96 ? -13.541 -16.393 -11.259 1.00 94.44 96 GLY A N 1
ATOM 715 C CA . GLY A 1 96 ? -12.802 -17.631 -11.524 1.00 94.44 96 GLY A CA 1
ATOM 716 C C . GLY A 1 96 ? -11.596 -17.474 -12.457 1.00 94.44 96 GLY A C 1
ATOM 717 O O . GLY A 1 96 ? -10.739 -18.352 -12.461 1.00 94.44 96 GLY A O 1
ATOM 718 N N . ASP A 1 97 ? -11.469 -16.353 -13.173 1.00 94.38 97 ASP A N 1
ATOM 719 C CA . ASP A 1 97 ? -10.340 -16.107 -14.071 1.00 94.38 97 ASP A CA 1
ATOM 720 C C . ASP A 1 97 ? -9.139 -15.524 -13.321 1.00 94.38 97 ASP A C 1
ATOM 722 O O . ASP A 1 97 ? -9.261 -14.541 -12.588 1.00 94.38 97 ASP A O 1
ATOM 726 N N . GLU A 1 98 ? -7.961 -16.116 -13.524 1.00 95.56 98 GLU A N 1
ATOM 727 C CA . GLU A 1 98 ? -6.712 -15.674 -12.902 1.00 95.56 98 GLU A CA 1
ATOM 728 C C . GLU A 1 98 ? -5.965 -14.623 -13.732 1.00 95.56 98 GLU A C 1
ATOM 730 O O . GLU A 1 98 ? -5.611 -14.848 -14.894 1.00 95.56 98 GLU A O 1
ATOM 735 N N . MET A 1 99 ? -5.583 -13.530 -13.074 1.00 96.69 99 MET A N 1
ATOM 736 C CA . MET A 1 99 ? -4.636 -12.535 -13.562 1.00 96.69 99 MET A CA 1
ATOM 737 C C . MET A 1 99 ? -3.409 -12.483 -12.653 1.00 96.69 99 MET A C 1
ATOM 739 O O . MET A 1 99 ? -3.513 -12.377 -11.434 1.00 96.69 99 MET A O 1
ATOM 743 N N . VAL A 1 100 ? -2.227 -12.497 -13.261 1.00 97.06 100 VAL A N 1
ATOM 744 C CA . VAL A 1 100 ? -0.923 -12.447 -12.580 1.00 97.06 100 VAL A CA 1
ATOM 745 C C . VAL A 1 100 ? -0.101 -11.268 -13.103 1.00 97.06 100 VAL A C 1
ATOM 747 O O . VAL A 1 100 ? -0.468 -10.664 -14.108 1.00 97.06 100 VAL A O 1
ATOM 750 N N . GLN A 1 101 ? 1.022 -10.963 -12.443 1.00 97.81 101 GLN A N 1
ATOM 751 C CA . GLN A 1 101 ? 1.838 -9.747 -12.621 1.00 97.81 101 GLN A CA 1
ATOM 752 C C . GLN A 1 101 ? 1.141 -8.479 -12.114 1.00 97.81 101 GLN A C 1
ATOM 754 O O . GLN A 1 101 ? 0.125 -8.043 -12.647 1.00 97.81 101 GLN A O 1
ATOM 759 N N . SER A 1 102 ? 1.729 -7.833 -11.104 1.00 98.00 102 SER A N 1
ATOM 760 C CA . SER A 1 102 ? 1.099 -6.717 -10.381 1.00 98.00 102 SER A CA 1
ATOM 761 C C . SER A 1 102 ? 0.658 -5.559 -11.282 1.00 98.00 102 SER A C 1
ATOM 763 O O . SER A 1 102 ? -0.481 -5.116 -11.187 1.00 98.00 102 SER A O 1
ATOM 765 N N . ALA A 1 103 ? 1.510 -5.117 -12.210 1.00 97.94 103 ALA A N 1
ATOM 766 C CA . ALA A 1 103 ? 1.163 -4.045 -13.149 1.00 97.94 103 ALA A CA 1
ATOM 767 C C . ALA A 1 103 ? 0.028 -4.442 -14.114 1.00 97.94 103 ALA A C 1
ATOM 769 O O . ALA A 1 103 ? -0.851 -3.634 -14.405 1.00 97.94 103 ALA A O 1
ATOM 770 N N . ALA A 1 104 ? 0.009 -5.695 -14.583 1.00 98.38 104 ALA A N 1
ATOM 771 C CA . ALA A 1 104 ? -1.045 -6.190 -15.468 1.00 98.38 104 ALA A CA 1
ATOM 772 C C . ALA A 1 104 ? -2.390 -6.303 -14.736 1.00 98.38 104 ALA A C 1
ATOM 774 O O . ALA A 1 104 ? -3.418 -5.889 -15.270 1.00 98.38 104 ALA A O 1
ATOM 775 N N . ILE A 1 105 ? -2.369 -6.781 -13.488 1.00 98.75 105 ILE A N 1
ATOM 776 C CA . ILE A 1 105 ? -3.536 -6.800 -12.599 1.00 98.75 105 ILE A CA 1
ATOM 777 C C . ILE A 1 105 ? -4.097 -5.383 -12.415 1.00 98.75 105 ILE A C 1
ATOM 779 O O . ILE A 1 105 ? -5.300 -5.172 -12.549 1.00 98.75 105 ILE A O 1
ATOM 783 N N . MET A 1 106 ? -3.246 -4.390 -12.148 1.00 98.69 106 MET A N 1
ATOM 784 C CA . MET A 1 106 ? -3.697 -3.008 -11.951 1.00 98.69 106 MET A CA 1
ATOM 785 C C . MET A 1 106 ? -4.276 -2.395 -13.232 1.00 98.69 106 MET A C 1
ATOM 787 O O . MET A 1 106 ? -5.345 -1.785 -13.176 1.00 98.69 106 MET A O 1
ATOM 791 N N . ARG A 1 107 ? -3.655 -2.629 -14.398 1.00 98.31 107 ARG A N 1
ATOM 792 C CA . ARG A 1 107 ? -4.239 -2.255 -15.700 1.00 98.31 107 ARG A CA 1
ATOM 793 C C . ARG A 1 107 ? -5.615 -2.877 -15.912 1.00 98.31 107 ARG A C 1
ATOM 795 O O . ARG A 1 107 ? -6.527 -2.192 -16.378 1.00 98.31 107 ARG A O 1
ATOM 802 N N . TYR A 1 108 ? -5.784 -4.149 -15.546 1.00 97.81 108 TYR A N 1
ATOM 803 C CA . TYR A 1 108 ? -7.081 -4.819 -15.606 1.00 97.81 108 TYR A CA 1
ATOM 804 C C . TYR A 1 108 ? -8.107 -4.143 -14.690 1.00 97.81 108 TYR A C 1
ATOM 806 O O . TYR A 1 108 ? -9.224 -3.881 -15.134 1.00 97.81 108 TYR A O 1
ATOM 814 N N . ILE A 1 109 ? -7.735 -3.804 -13.450 1.00 97.69 109 ILE A N 1
ATOM 815 C CA . ILE A 1 109 ? -8.621 -3.103 -12.507 1.00 97.69 109 ILE A CA 1
ATOM 816 C C . ILE A 1 109 ?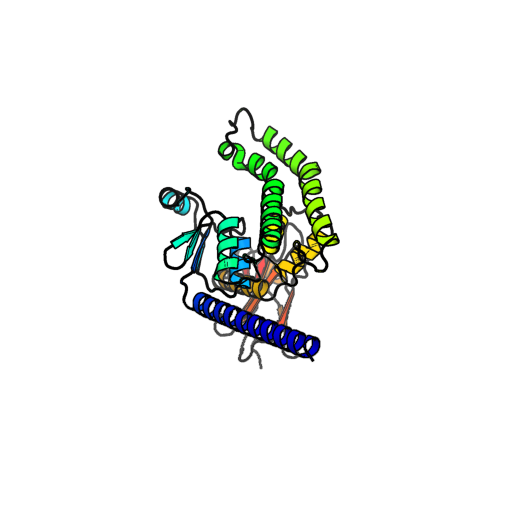 -9.068 -1.756 -13.080 1.00 97.69 109 ILE A C 1
ATOM 818 O O . ILE A 1 109 ? -10.269 -1.483 -13.120 1.00 97.69 109 ILE A O 1
ATOM 822 N N . GLY A 1 110 ? -8.134 -0.939 -13.574 1.00 96.31 110 GLY A N 1
ATOM 823 C CA . GLY A 1 110 ? -8.467 0.359 -14.160 1.00 96.31 110 GLY A CA 1
ATOM 824 C C . GLY A 1 110 ? -9.306 0.237 -15.437 1.00 96.31 110 GLY A C 1
ATOM 825 O O . GLY A 1 110 ? -10.304 0.925 -15.615 1.00 96.31 110 GLY A O 1
ATOM 826 N N . SER A 1 111 ? -9.007 -0.726 -16.303 1.00 94.00 111 SER A N 1
ATOM 827 C CA . SER A 1 111 ? -9.792 -0.917 -17.532 1.00 94.00 111 SER A CA 1
ATOM 828 C C . SER A 1 111 ? -11.207 -1.445 -17.254 1.00 94.00 111 SER A C 1
ATOM 830 O O . SER A 1 111 ? -12.169 -1.077 -17.935 1.00 94.00 111 SER A O 1
ATOM 832 N N . THR A 1 112 ? -11.349 -2.308 -16.245 1.00 92.56 112 THR A N 1
ATOM 833 C CA . THR A 1 112 ? -12.573 -3.089 -16.006 1.00 92.56 112 THR A CA 1
ATOM 834 C C . THR A 1 112 ? -13.507 -2.441 -15.000 1.00 92.56 112 THR A C 1
ATOM 836 O O . THR A 1 112 ? -14.721 -2.434 -15.218 1.00 92.56 112 THR A O 1
ATOM 839 N N . PHE A 1 113 ? -12.960 -1.919 -13.903 1.00 94.75 113 PHE A N 1
ATOM 840 C CA . PHE A 1 113 ? -13.735 -1.406 -12.781 1.00 94.75 113 PHE A CA 1
ATOM 841 C C . PHE A 1 113 ? -13.714 0.113 -12.728 1.00 94.75 113 PHE A C 1
ATOM 843 O O . PHE A 1 113 ? -14.769 0.695 -12.486 1.00 94.75 113 PHE A O 1
ATOM 850 N N . ASP A 1 114 ? -12.587 0.774 -13.004 1.00 94.88 114 ASP A N 1
ATOM 851 C CA . ASP A 1 114 ? -12.499 2.236 -12.917 1.00 94.88 114 ASP A CA 1
ATOM 852 C C . ASP A 1 114 ? -11.564 2.880 -13.948 1.00 94.88 114 ASP A C 1
ATOM 854 O O . ASP A 1 114 ? -10.353 2.978 -13.747 1.00 94.88 114 ASP A O 1
ATOM 858 N N . ALA A 1 115 ? -12.151 3.385 -15.036 1.00 93.31 115 ALA A N 1
ATOM 859 C CA . ALA A 1 115 ? -11.393 3.978 -16.133 1.00 93.31 115 ALA A CA 1
ATOM 860 C C . ALA A 1 115 ? -10.633 5.256 -15.749 1.00 93.31 115 ALA A C 1
ATOM 862 O O . ALA A 1 115 ? -9.744 5.649 -16.501 1.00 93.31 115 ALA A O 1
ATOM 863 N N . SER A 1 116 ? -10.927 5.893 -14.606 1.00 94.62 116 SER A N 1
ATOM 864 C CA . SER A 1 116 ? -10.102 7.015 -14.141 1.00 94.62 116 SER A CA 1
ATOM 865 C C . SER A 1 116 ? -8.723 6.553 -13.662 1.00 94.62 116 SER A C 1
ATOM 867 O O . SER A 1 116 ? -7.784 7.342 -13.676 1.00 94.62 116 SER A O 1
ATOM 869 N N . LEU A 1 117 ? -8.592 5.286 -13.248 1.00 97.62 117 LEU A N 1
ATOM 870 C CA . LEU A 1 117 ? -7.326 4.711 -12.793 1.00 97.62 117 LEU A CA 1
ATOM 871 C C . LEU A 1 117 ? -6.404 4.338 -13.960 1.00 97.62 117 LEU A C 1
ATOM 873 O O . LEU A 1 117 ? -5.184 4.384 -13.816 1.00 97.62 117 LEU A O 1
ATOM 877 N N . TYR A 1 118 ? -6.979 3.945 -15.099 1.00 97.88 118 TYR A N 1
ATOM 878 C CA . TYR A 1 118 ? -6.246 3.629 -16.325 1.00 97.88 118 TYR A CA 1
ATOM 879 C C . TYR A 1 118 ? -7.088 4.002 -17.559 1.00 97.88 118 TYR A C 1
ATOM 881 O O . TYR A 1 118 ? -7.912 3.196 -18.009 1.00 97.88 118 TYR A O 1
ATOM 889 N N . PRO A 1 119 ? -6.912 5.220 -18.106 1.00 94.81 119 PRO A N 1
ATOM 890 C CA . PRO A 1 119 ? -7.661 5.720 -19.261 1.00 94.81 119 PRO A CA 1
ATOM 891 C C . PRO A 1 119 ? -7.258 5.037 -20.580 1.00 94.81 119 PRO A C 1
ATOM 893 O O . PRO A 1 119 ? -6.665 5.652 -21.456 1.00 94.81 119 PRO A O 1
ATOM 896 N N . ALA A 1 120 ? -7.603 3.758 -20.754 1.00 91.88 120 ALA A N 1
ATOM 897 C CA . ALA A 1 120 ? -7.170 2.937 -21.894 1.00 91.88 120 ALA A CA 1
ATOM 898 C C . ALA A 1 120 ? -7.552 3.489 -23.287 1.00 91.88 120 ALA A C 1
ATOM 900 O O . ALA A 1 120 ? -6.972 3.080 -24.289 1.00 91.88 120 ALA A O 1
ATOM 901 N N . SER A 1 121 ? -8.528 4.398 -23.371 1.00 91.50 121 SER A N 1
ATOM 902 C CA . SER A 1 121 ? -8.901 5.080 -24.617 1.00 91.50 121 SER A CA 1
ATOM 903 C C . SER A 1 121 ? -7.917 6.176 -25.042 1.00 91.50 121 SER A C 1
ATOM 905 O O . SER A 1 121 ? -7.934 6.577 -26.201 1.00 91.50 121 SER A O 1
ATOM 907 N N . ASP A 1 122 ? -7.077 6.670 -24.129 1.00 95.81 122 ASP A N 1
ATOM 908 C CA . ASP A 1 122 ? -5.983 7.594 -24.424 1.00 95.81 122 ASP A CA 1
ATOM 909 C C . ASP A 1 122 ? -4.659 6.823 -24.400 1.00 95.81 122 ASP A C 1
ATOM 911 O O . ASP A 1 122 ? -4.055 6.597 -23.351 1.00 95.81 122 ASP A O 1
ATOM 915 N N . ALA A 1 123 ? -4.206 6.404 -25.582 1.00 97.25 123 ALA A N 1
ATOM 916 C CA . ALA A 1 123 ? -3.009 5.582 -25.718 1.00 97.25 123 ALA A CA 1
ATOM 917 C C . ALA A 1 123 ? -1.731 6.282 -25.221 1.00 97.25 123 ALA A C 1
ATOM 919 O O . ALA A 1 123 ? -0.835 5.611 -24.710 1.00 97.25 123 ALA A O 1
ATOM 920 N N . ARG A 1 124 ? -1.627 7.616 -25.352 1.00 97.75 124 ARG A N 1
ATOM 921 C CA . ARG A 1 124 ? -0.434 8.352 -24.901 1.00 97.75 124 ARG A CA 1
ATOM 922 C C . ARG A 1 124 ? -0.401 8.448 -23.385 1.00 97.75 124 ARG A C 1
ATOM 924 O O . ARG A 1 124 ? 0.645 8.203 -22.790 1.00 97.75 124 ARG A O 1
ATOM 931 N N . LEU A 1 125 ? -1.538 8.761 -22.770 1.00 97.38 125 LEU A N 1
ATOM 932 C CA . LEU A 1 125 ? -1.643 8.801 -21.318 1.00 97.38 125 LEU A CA 1
ATOM 933 C C . LEU A 1 125 ? -1.456 7.408 -20.701 1.00 97.38 125 LEU A C 1
ATOM 935 O O . LEU A 1 125 ? -0.720 7.268 -19.728 1.00 97.38 125 LEU A O 1
ATOM 939 N N . ALA A 1 126 ? -2.053 6.369 -21.290 1.00 98.19 126 ALA A N 1
ATOM 940 C CA . ALA A 1 126 ? -1.856 4.987 -20.857 1.00 98.19 126 ALA A CA 1
ATOM 941 C C . ALA A 1 126 ? -0.373 4.575 -20.911 1.00 98.19 126 ALA A C 1
ATOM 943 O O . ALA A 1 126 ? 0.144 4.028 -19.938 1.00 98.19 126 ALA A O 1
ATOM 944 N N . ALA A 1 127 ? 0.334 4.920 -21.994 1.00 98.44 127 ALA A N 1
ATOM 945 C CA . ALA A 1 127 ? 1.767 4.660 -22.122 1.00 98.44 127 ALA A CA 1
ATOM 946 C C . ALA A 1 127 ? 2.607 5.414 -21.075 1.00 98.44 127 ALA A C 1
ATOM 948 O O . ALA A 1 127 ? 3.553 4.845 -20.535 1.00 98.44 127 ALA A O 1
ATOM 949 N N . LEU A 1 128 ? 2.257 6.666 -20.750 1.00 98.38 128 LEU A N 1
ATOM 950 C CA . LEU A 1 128 ? 2.915 7.419 -19.675 1.00 98.38 128 LEU A CA 1
ATOM 951 C C . LEU A 1 128 ? 2.723 6.737 -18.312 1.00 98.38 128 LEU A C 1
ATOM 953 O O . LEU A 1 128 ? 3.681 6.590 -17.555 1.00 98.38 128 LEU A O 1
ATOM 957 N N . ILE A 1 129 ? 1.502 6.293 -18.010 1.00 98.75 129 ILE A N 1
ATOM 958 C CA . ILE A 1 129 ? 1.181 5.573 -16.770 1.00 98.75 129 ILE A CA 1
ATOM 959 C C . ILE A 1 129 ? 1.992 4.273 -16.672 1.00 98.75 129 ILE A C 1
ATOM 961 O O . ILE A 1 129 ? 2.575 3.988 -15.624 1.00 98.75 129 ILE A O 1
ATOM 965 N N . ASP A 1 130 ? 2.068 3.504 -17.759 1.00 98.75 130 ASP A N 1
ATOM 966 C CA . ASP A 1 130 ? 2.844 2.262 -17.800 1.00 98.75 130 ASP A CA 1
ATOM 967 C C . ASP A 1 130 ? 4.348 2.524 -17.623 1.00 98.75 130 ASP A C 1
ATOM 969 O O . ASP A 1 130 ? 4.995 1.856 -16.813 1.00 98.75 130 ASP A O 1
ATOM 973 N N . ALA A 1 131 ? 4.885 3.559 -18.277 1.00 98.75 131 ALA A N 1
ATOM 974 C CA . ALA A 1 131 ? 6.282 3.960 -18.131 1.00 98.75 131 ALA A CA 1
ATOM 975 C C . ALA A 1 131 ? 6.633 4.353 -16.685 1.00 98.75 131 ALA A C 1
ATOM 977 O O . ALA A 1 131 ? 7.688 3.971 -16.185 1.00 98.75 131 ALA A O 1
ATOM 978 N N . LEU A 1 132 ? 5.747 5.064 -15.979 1.00 98.75 132 LEU A N 1
ATOM 979 C CA . LEU A 1 132 ? 5.948 5.420 -14.567 1.00 98.75 132 LEU A CA 1
ATOM 980 C C . LEU A 1 132 ? 5.988 4.181 -13.654 1.00 98.75 132 LEU A C 1
ATOM 982 O O . LEU A 1 132 ? 6.788 4.120 -12.717 1.00 98.75 132 LEU A O 1
ATOM 986 N N . ILE A 1 133 ? 5.150 3.175 -13.930 1.00 98.81 133 ILE A N 1
ATOM 987 C CA . ILE A 1 133 ? 5.154 1.902 -13.195 1.00 98.81 133 ILE A CA 1
ATOM 988 C C . ILE A 1 133 ? 6.445 1.127 -13.458 1.00 98.81 133 ILE A C 1
ATOM 990 O O . ILE A 1 133 ? 7.047 0.599 -12.518 1.00 98.81 133 ILE A O 1
ATOM 994 N N . ASP A 1 134 ? 6.869 1.040 -14.717 1.00 98.75 134 ASP A N 1
ATOM 995 C CA . ASP A 1 134 ? 8.097 0.341 -15.090 1.00 98.75 134 ASP A CA 1
ATOM 996 C C . ASP A 1 134 ? 9.331 1.044 -14.512 1.00 98.75 134 ASP A C 1
ATOM 998 O O . ASP A 1 134 ? 10.172 0.385 -13.902 1.00 98.75 134 ASP A O 1
ATOM 1002 N N . GLN A 1 135 ? 9.349 2.378 -14.501 1.00 98.62 135 GLN A N 1
ATOM 1003 C CA . GLN A 1 135 ? 10.383 3.168 -13.833 1.00 98.62 135 GLN A CA 1
ATOM 1004 C C . GLN A 1 135 ? 10.492 2.850 -12.330 1.00 98.62 135 GLN A C 1
ATOM 1006 O O . GLN A 1 135 ? 11.591 2.816 -11.773 1.00 98.62 135 GLN A O 1
ATOM 1011 N N . ALA A 1 136 ? 9.373 2.579 -11.648 1.00 98.00 136 ALA A N 1
ATOM 1012 C CA . ALA A 1 136 ? 9.394 2.163 -10.243 1.00 98.00 136 ALA A CA 1
ATOM 1013 C C . ALA A 1 136 ? 9.887 0.722 -10.047 1.00 98.00 136 ALA A C 1
ATOM 1015 O O . ALA A 1 136 ? 10.412 0.390 -8.980 1.00 98.00 136 ALA A O 1
ATOM 1016 N N . LYS A 1 137 ? 9.739 -0.151 -11.052 1.00 97.31 137 LYS A N 1
ATOM 1017 C CA . LYS A 1 137 ? 10.348 -1.489 -11.037 1.00 97.31 137 LYS A CA 1
ATOM 1018 C C . LYS A 1 137 ? 11.858 -1.400 -11.254 1.00 97.31 137 LYS A C 1
ATOM 1020 O O . LYS A 1 137 ? 12.600 -2.045 -10.514 1.00 97.31 137 LYS A O 1
ATOM 1025 N N . ASP A 1 138 ? 12.310 -0.555 -12.173 1.00 97.81 138 ASP A N 1
ATOM 1026 C CA . ASP A 1 138 ? 13.737 -0.303 -12.386 1.00 97.81 138 ASP A CA 1
ATOM 1027 C C . ASP A 1 138 ? 14.374 0.267 -11.117 1.00 97.81 138 ASP A C 1
ATOM 1029 O O . ASP A 1 138 ? 15.384 -0.250 -10.637 1.00 97.81 138 ASP A O 1
ATOM 1033 N N . MET A 1 139 ? 13.694 1.227 -10.477 1.00 96.69 139 MET A N 1
ATOM 1034 C CA . MET A 1 139 ? 14.127 1.832 -9.216 1.00 96.69 139 MET A CA 1
ATOM 1035 C C . MET A 1 139 ? 14.451 0.808 -8.126 1.00 96.69 139 MET A C 1
ATOM 1037 O O . MET A 1 139 ? 15.409 1.010 -7.385 1.00 96.69 139 MET A O 1
ATOM 1041 N N . LYS A 1 140 ? 13.691 -0.286 -8.001 1.00 94.06 140 LYS A N 1
ATOM 1042 C CA . LYS A 1 140 ? 13.923 -1.315 -6.968 1.00 94.06 140 LYS A CA 1
ATOM 1043 C C . LYS A 1 140 ? 14.817 -2.472 -7.427 1.00 94.06 140 LYS A C 1
ATOM 1045 O O . LYS A 1 140 ? 15.148 -3.324 -6.609 1.00 94.06 140 LYS A O 1
ATOM 1050 N N . THR A 1 141 ? 15.204 -2.536 -8.702 1.00 95.12 141 THR A N 1
ATOM 1051 C CA . THR A 1 141 ? 15.869 -3.725 -9.264 1.00 95.12 141 THR A CA 1
ATOM 1052 C C . THR A 1 141 ? 17.187 -4.040 -8.557 1.00 95.12 141 THR A C 1
ATOM 1054 O O . THR A 1 141 ? 17.444 -5.199 -8.246 1.00 95.12 141 THR A O 1
ATOM 1057 N N . GLY A 1 142 ? 17.991 -3.028 -8.211 1.00 93.38 142 GLY A N 1
ATOM 1058 C CA . GLY A 1 142 ? 19.235 -3.240 -7.457 1.00 93.38 142 GLY A CA 1
ATOM 1059 C C . GLY A 1 142 ? 19.009 -3.869 -6.075 1.00 93.38 142 GLY A C 1
ATOM 1060 O O . GLY A 1 142 ? 19.746 -4.772 -5.681 1.00 93.38 142 GLY A O 1
ATOM 1061 N N . LEU A 1 143 ? 17.949 -3.453 -5.374 1.00 93.50 143 LEU A N 1
ATOM 1062 C CA . LEU A 1 143 ? 17.523 -4.070 -4.116 1.00 93.50 143 LEU A CA 1
ATOM 1063 C C . LEU A 1 143 ? 17.062 -5.518 -4.331 1.00 93.50 143 LEU A C 1
ATOM 1065 O O . LEU A 1 143 ? 17.466 -6.409 -3.585 1.00 93.50 143 LEU A O 1
ATOM 1069 N N . ASP A 1 144 ? 16.228 -5.760 -5.343 1.00 94.50 144 ASP A N 1
ATOM 1070 C CA . ASP A 1 144 ? 15.707 -7.096 -5.636 1.00 94.50 144 ASP A CA 1
ATOM 1071 C C . ASP A 1 144 ? 16.835 -8.073 -6.013 1.00 94.50 144 ASP A C 1
ATOM 1073 O O . ASP A 1 144 ? 16.815 -9.220 -5.566 1.00 94.50 144 ASP A O 1
ATOM 1077 N N . VAL A 1 145 ? 17.844 -7.623 -6.766 1.00 95.31 145 VAL A N 1
ATOM 1078 C CA . VAL A 1 145 ? 19.040 -8.411 -7.104 1.00 95.31 145 VAL A CA 1
ATOM 1079 C C . VAL A 1 145 ? 19.875 -8.713 -5.862 1.00 95.31 145 VAL A C 1
ATOM 1081 O O . VAL A 1 145 ? 20.250 -9.863 -5.657 1.00 95.31 145 VAL A O 1
ATOM 1084 N N . ALA A 1 146 ? 20.135 -7.722 -5.002 1.00 94.38 146 ALA A N 1
ATOM 1085 C CA . ALA A 1 146 ? 20.893 -7.944 -3.770 1.00 94.38 146 ALA A CA 1
ATOM 1086 C C . ALA A 1 146 ? 20.185 -8.944 -2.836 1.00 94.38 146 ALA A C 1
ATOM 1088 O O . ALA A 1 146 ? 20.818 -9.827 -2.262 1.00 94.38 146 ALA A O 1
ATOM 1089 N N . LYS A 1 147 ? 18.856 -8.843 -2.721 1.00 92.88 147 LYS A N 1
ATOM 1090 C CA . LYS A 1 147 ? 18.052 -9.662 -1.805 1.00 92.88 147 LYS A CA 1
ATOM 1091 C C . LYS A 1 147 ? 17.726 -11.055 -2.345 1.00 92.88 147 LYS A C 1
ATOM 1093 O O . LYS A 1 147 ? 17.677 -12.014 -1.580 1.00 92.88 147 LYS A O 1
ATOM 1098 N N . TYR A 1 148 ? 17.462 -11.171 -3.644 1.00 92.94 148 TYR A N 1
ATOM 1099 C CA . TYR A 1 148 ? 17.002 -12.402 -4.296 1.00 92.94 148 TYR A CA 1
ATOM 1100 C C . TYR A 1 148 ? 17.962 -12.864 -5.399 1.00 92.94 148 TYR A C 1
ATOM 1102 O O . TYR A 1 148 ? 17.531 -13.420 -6.402 1.00 92.94 148 TYR A O 1
ATOM 1110 N N . LYS A 1 149 ? 19.260 -12.638 -5.217 1.00 94.12 149 LYS A N 1
ATOM 1111 C CA . LYS A 1 149 ? 20.380 -12.993 -6.106 1.00 94.12 149 LYS A CA 1
ATOM 1112 C C . LYS A 1 149 ? 20.213 -14.265 -6.949 1.00 94.12 149 LYS A C 1
ATOM 1114 O O . LYS A 1 149 ? 20.285 -14.185 -8.173 1.00 94.12 149 LYS A O 1
ATOM 1119 N N . GLU A 1 150 ? 19.891 -15.408 -6.344 1.00 93.50 150 GLU A N 1
ATOM 1120 C CA . GLU A 1 150 ? 19.706 -16.675 -7.075 1.00 93.50 150 GLU A CA 1
ATOM 1121 C C . GLU A 1 150 ? 18.530 -16.624 -8.068 1.00 93.50 150 GLU A C 1
ATOM 1123 O O . GLU A 1 150 ? 18.606 -17.180 -9.161 1.00 93.50 150 GLU A O 1
ATOM 1128 N N . ARG A 1 151 ? 17.453 -15.890 -7.744 1.00 91.31 151 ARG A N 1
ATOM 1129 C CA . ARG A 1 151 ? 16.310 -15.668 -8.652 1.00 91.31 151 ARG A CA 1
ATOM 1130 C C . ARG A 1 151 ? 16.716 -14.891 -9.904 1.00 91.31 151 ARG A C 1
ATOM 1132 O O . ARG A 1 151 ? 16.089 -15.062 -10.945 1.00 91.31 151 ARG A O 1
ATOM 1139 N N . PHE A 1 152 ? 17.732 -14.041 -9.797 1.00 94.00 152 PHE A N 1
ATOM 1140 C CA . PHE A 1 152 ? 18.294 -13.281 -10.912 1.00 94.00 152 PHE A CA 1
ATOM 1141 C C . PHE A 1 152 ? 19.458 -14.013 -11.595 1.00 94.00 152 PHE A C 1
ATOM 1143 O O . PHE A 1 152 ? 20.119 -13.438 -12.454 1.00 94.00 152 PHE A O 1
ATOM 1150 N N . GLY A 1 153 ? 19.687 -15.283 -11.245 1.00 95.81 153 GLY A N 1
ATOM 1151 C CA . GLY A 1 153 ? 20.697 -16.126 -11.872 1.00 95.81 153 GLY A CA 1
ATOM 1152 C C . GLY A 1 153 ? 22.115 -15.884 -11.367 1.00 95.81 153 GLY A C 1
ATOM 1153 O O . GLY A 1 153 ? 23.047 -16.351 -12.011 1.00 95.81 153 GLY A O 1
ATOM 1154 N N . PHE A 1 154 ? 22.297 -15.179 -10.244 1.00 96.25 154 PHE A N 1
ATOM 1155 C CA . PHE A 1 154 ? 23.613 -15.017 -9.631 1.00 96.25 154 PHE A CA 1
ATOM 1156 C C . PHE A 1 154 ? 23.945 -16.217 -8.734 1.00 96.25 154 PHE A C 1
ATOM 1158 O O . PHE A 1 154 ? 23.248 -16.434 -7.737 1.00 96.25 154 PHE A O 1
ATOM 1165 N N . PRO A 1 155 ? 25.021 -16.962 -9.037 1.00 94.69 155 PRO A N 1
ATOM 1166 C CA . PRO A 1 155 ? 25.572 -17.959 -8.129 1.00 94.69 155 PRO A CA 1
ATOM 1167 C C . PRO A 1 155 ? 26.049 -17.326 -6.811 1.00 94.69 155 PRO A C 1
ATOM 1169 O O . PRO A 1 155 ? 26.473 -16.166 -6.786 1.00 94.69 155 PRO A O 1
ATOM 1172 N N . LEU A 1 156 ? 25.991 -18.079 -5.706 1.00 92.06 156 LEU A N 1
ATOM 1173 C CA . LEU A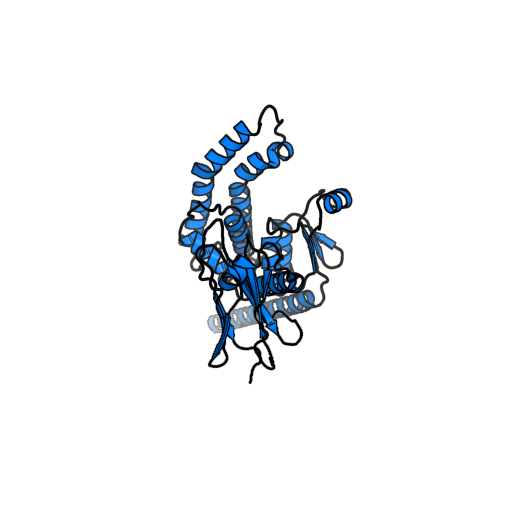 1 156 ? 26.339 -17.569 -4.370 1.00 92.06 156 LEU A CA 1
ATOM 1174 C C . LEU A 1 156 ? 27.833 -17.271 -4.194 1.00 92.06 156 LEU A C 1
ATOM 1176 O O . LEU A 1 156 ? 28.183 -16.482 -3.324 1.00 92.06 156 LEU A O 1
ATOM 1180 N N . ASP A 1 157 ? 28.701 -17.861 -5.008 1.00 93.69 157 ASP A N 1
ATOM 1181 C CA . ASP A 1 157 ? 30.130 -17.546 -5.082 1.00 93.69 157 ASP A CA 1
ATOM 1182 C C . ASP A 1 157 ? 30.407 -16.233 -5.836 1.00 93.69 157 ASP A C 1
ATOM 1184 O O . ASP A 1 157 ? 31.384 -15.550 -5.538 1.00 93.69 157 ASP A O 1
ATOM 1188 N N . VAL A 1 158 ? 29.518 -15.828 -6.750 1.00 94.38 158 VAL A N 1
ATOM 1189 C CA . VAL A 1 158 ? 29.599 -14.540 -7.460 1.00 94.38 158 VAL A CA 1
ATOM 1190 C C . VAL A 1 158 ? 28.993 -13.418 -6.615 1.00 94.38 158 VAL A C 1
ATOM 1192 O O . VAL A 1 158 ? 29.658 -12.431 -6.285 1.00 94.38 158 VAL A O 1
ATOM 1195 N N . LEU A 1 159 ? 27.723 -13.566 -6.236 1.00 95.94 159 LEU A N 1
ATOM 1196 C CA . LEU A 1 159 ? 26.995 -12.590 -5.429 1.00 95.94 159 LEU A CA 1
ATOM 1197 C C . LEU A 1 159 ? 26.739 -13.167 -4.035 1.00 95.94 159 LEU A C 1
ATOM 1199 O O . LEU A 1 159 ? 25.618 -13.499 -3.670 1.00 95.94 159 LEU A O 1
ATOM 1203 N N . ASN A 1 160 ? 27.791 -13.307 -3.232 1.00 95.56 160 ASN A N 1
ATOM 1204 C CA . ASN A 1 160 ? 27.663 -13.658 -1.813 1.00 95.56 160 ASN A CA 1
ATOM 1205 C C . ASN A 1 160 ? 27.043 -12.499 -0.996 1.00 95.56 160 ASN A C 1
ATOM 1207 O O . ASN A 1 160 ? 26.712 -11.447 -1.542 1.00 95.56 160 ASN A O 1
ATOM 1211 N N . ASP A 1 161 ? 26.838 -12.691 0.308 1.00 95.81 161 ASP A N 1
ATOM 1212 C CA . ASP A 1 161 ? 26.200 -11.676 1.167 1.00 95.81 161 ASP A CA 1
ATOM 1213 C C . ASP A 1 161 ? 27.031 -10.389 1.283 1.00 95.81 161 ASP A C 1
ATOM 1215 O O . ASP A 1 161 ? 26.480 -9.291 1.273 1.00 95.81 161 ASP A O 1
ATOM 1219 N N . GLU A 1 162 ? 28.362 -10.501 1.296 1.00 96.12 162 GLU A N 1
ATOM 1220 C CA . GLU A 1 162 ? 29.261 -9.342 1.322 1.00 96.12 162 GLU A CA 1
ATOM 1221 C C . GLU A 1 162 ? 29.124 -8.495 0.045 1.00 96.12 162 GLU A C 1
ATOM 1223 O O . GLU A 1 162 ? 29.023 -7.267 0.095 1.00 96.12 162 GLU A O 1
ATOM 1228 N N . ASN A 1 163 ? 29.088 -9.142 -1.121 1.00 96.06 163 ASN A N 1
ATOM 1229 C CA . ASN A 1 163 ? 28.909 -8.469 -2.402 1.00 96.06 163 ASN A CA 1
ATOM 1230 C C . ASN A 1 163 ? 27.483 -7.929 -2.564 1.00 96.06 163 ASN A C 1
ATOM 1232 O O . ASN A 1 163 ? 27.312 -6.828 -3.089 1.00 96.06 163 ASN A O 1
ATOM 1236 N N . ALA A 1 164 ? 26.467 -8.645 -2.075 1.00 96.31 164 ALA A N 1
ATOM 1237 C CA . ALA A 1 164 ? 25.087 -8.168 -2.056 1.00 96.31 164 ALA A CA 1
ATOM 1238 C C . ALA A 1 164 ? 24.949 -6.884 -1.224 1.00 96.31 164 ALA A C 1
ATOM 1240 O O . ALA A 1 164 ? 24.293 -5.941 -1.664 1.00 96.31 164 ALA A O 1
ATOM 1241 N N . GLU A 1 165 ? 25.641 -6.794 -0.086 1.00 95.44 165 GLU A N 1
ATOM 1242 C CA . GLU A 1 165 ? 25.673 -5.582 0.734 1.00 95.44 165 GLU A CA 1
ATOM 1243 C C . GLU A 1 165 ? 26.341 -4.407 -0.001 1.00 95.44 165 GLU A C 1
ATOM 1245 O O . GLU A 1 165 ? 25.860 -3.275 0.064 1.00 95.44 165 GLU A O 1
ATOM 1250 N N . LYS A 1 166 ? 27.410 -4.649 -0.775 1.00 95.94 166 LYS A N 1
ATOM 1251 C CA . LYS A 1 166 ? 28.024 -3.612 -1.633 1.00 95.94 166 LYS A CA 1
ATOM 1252 C C . LYS A 1 166 ? 27.049 -3.118 -2.707 1.00 95.94 166 LYS A C 1
ATOM 1254 O O . LYS A 1 166 ? 26.945 -1.908 -2.924 1.00 95.94 166 LYS A O 1
ATOM 1259 N N . VAL A 1 167 ? 26.318 -4.033 -3.352 1.00 95.88 167 VAL A N 1
ATOM 1260 C CA . VAL A 1 167 ? 25.271 -3.695 -4.333 1.00 95.88 167 VAL A CA 1
ATOM 1261 C C . VAL A 1 167 ? 24.174 -2.867 -3.672 1.00 95.88 167 VAL A C 1
ATOM 1263 O O . VAL A 1 167 ? 23.819 -1.813 -4.196 1.00 95.88 167 VAL A O 1
ATOM 1266 N N . PHE A 1 168 ? 23.682 -3.292 -2.507 1.00 93.50 168 PHE A N 1
ATOM 1267 C CA . PHE A 1 168 ? 22.653 -2.575 -1.762 1.00 93.50 168 PHE A CA 1
ATOM 1268 C C . PHE A 1 168 ? 23.110 -1.170 -1.361 1.00 93.50 168 PHE A C 1
ATOM 1270 O O . PHE A 1 168 ? 22.392 -0.209 -1.633 1.00 93.50 168 PHE A O 1
ATOM 1277 N N . LYS A 1 169 ? 24.317 -1.017 -0.799 1.00 93.38 169 LYS A N 1
ATOM 1278 C CA . LYS A 1 169 ? 24.880 0.292 -0.430 1.00 93.38 169 LYS A CA 1
ATOM 1279 C C . LYS A 1 169 ? 24.959 1.231 -1.628 1.00 93.38 169 LYS A C 1
ATOM 1281 O O . LYS A 1 169 ? 24.434 2.339 -1.555 1.00 93.38 169 LYS A O 1
ATOM 1286 N N . LYS A 1 170 ? 25.533 0.775 -2.748 1.00 95.31 170 LYS A N 1
ATOM 1287 C CA . LYS A 1 170 ? 25.638 1.576 -3.980 1.00 95.31 170 LYS A CA 1
ATOM 1288 C C . LYS A 1 170 ? 24.266 1.920 -4.556 1.00 95.31 170 LYS A C 1
ATOM 1290 O O . LYS A 1 170 ? 24.017 3.057 -4.964 1.00 95.31 170 LYS A O 1
ATOM 1295 N N . TRP A 1 171 ? 23.354 0.949 -4.579 1.00 95.44 171 TRP A N 1
ATOM 1296 C CA . TRP A 1 171 ? 21.978 1.181 -4.995 1.00 95.44 171 TRP A CA 1
ATOM 1297 C C . TRP A 1 171 ? 21.332 2.260 -4.122 1.00 95.44 171 TRP A C 1
ATOM 1299 O O . TRP A 1 171 ? 20.778 3.223 -4.647 1.00 95.44 171 TRP A O 1
ATOM 1309 N N . ARG A 1 172 ? 21.472 2.154 -2.800 1.00 92.38 172 ARG A N 1
ATOM 1310 C CA . ARG A 1 172 ? 20.848 3.053 -1.832 1.00 92.38 172 ARG A CA 1
ATOM 1311 C C . ARG A 1 172 ? 21.411 4.470 -1.893 1.00 92.38 172 ARG A C 1
ATOM 1313 O O . ARG A 1 172 ? 20.619 5.406 -1.782 1.00 92.38 172 ARG A O 1
ATOM 1320 N N . SER A 1 173 ? 22.726 4.636 -2.040 1.00 92.25 173 SER A N 1
ATOM 1321 C CA . SER A 1 173 ? 23.390 5.946 -2.007 1.00 92.25 173 SER A CA 1
ATOM 1322 C C . SER A 1 173 ? 23.402 6.670 -3.353 1.00 92.25 173 SER A C 1
ATOM 1324 O O . SER A 1 173 ? 23.430 7.894 -3.370 1.00 92.25 173 SER A O 1
ATOM 1326 N N . GLU A 1 174 ? 23.377 5.946 -4.476 1.00 93.69 174 GLU A N 1
ATOM 1327 C CA . GLU A 1 174 ? 23.534 6.550 -5.809 1.00 93.69 174 GLU A CA 1
ATOM 1328 C C . GLU A 1 174 ? 22.348 6.280 -6.743 1.00 93.69 174 GLU A C 1
ATOM 1330 O O . GLU A 1 174 ? 21.889 7.179 -7.446 1.00 93.69 174 GLU A O 1
ATOM 1335 N N . THR A 1 175 ? 21.851 5.041 -6.785 1.00 95.31 175 THR A N 1
ATOM 1336 C CA . THR A 1 175 ? 20.862 4.628 -7.799 1.00 95.31 175 THR A CA 1
ATOM 1337 C C . THR A 1 175 ? 19.452 5.057 -7.406 1.00 95.31 175 THR A C 1
ATOM 1339 O O . THR A 1 175 ? 18.765 5.701 -8.194 1.00 95.31 175 THR A O 1
ATOM 1342 N N . LEU A 1 176 ? 19.035 4.775 -6.170 1.00 94.94 176 LEU A N 1
ATOM 1343 C CA . LEU A 1 176 ? 17.727 5.156 -5.649 1.00 94.94 176 LEU A CA 1
ATOM 1344 C C . LEU A 1 176 ? 17.487 6.677 -5.725 1.00 94.94 176 LEU A C 1
ATOM 1346 O O . LEU A 1 176 ? 16.452 7.054 -6.274 1.00 94.94 176 LEU A O 1
ATOM 1350 N N . PRO A 1 177 ? 18.405 7.564 -5.278 1.00 94.62 177 PRO A N 1
ATOM 1351 C CA . PRO A 1 177 ? 18.205 9.010 -5.404 1.00 94.62 177 PRO A CA 1
ATOM 1352 C C . PRO A 1 177 ? 18.002 9.469 -6.851 1.00 94.62 177 PRO A C 1
ATOM 1354 O O . PRO A 1 177 ? 17.111 10.272 -7.114 1.00 94.62 177 PRO A O 1
ATOM 1357 N N . ARG A 1 178 ? 18.757 8.902 -7.803 1.00 95.56 178 ARG A N 1
ATOM 1358 C CA . ARG A 1 178 ? 18.604 9.201 -9.235 1.00 95.56 178 ARG A CA 1
ATOM 1359 C C . ARG A 1 178 ? 17.222 8.808 -9.754 1.00 95.56 178 ARG A C 1
ATOM 1361 O O . ARG A 1 178 ? 16.615 9.559 -10.507 1.00 95.56 178 ARG A O 1
ATOM 1368 N N . HIS A 1 179 ? 16.708 7.649 -9.339 1.00 96.94 179 HIS A N 1
ATOM 1369 C CA . HIS A 1 179 ? 15.358 7.237 -9.718 1.00 96.94 179 HIS A CA 1
ATOM 1370 C C . HIS A 1 179 ? 14.276 8.131 -9.100 1.00 96.94 179 HIS A C 1
ATOM 1372 O O . HIS A 1 179 ? 13.330 8.500 -9.794 1.00 96.94 179 HIS A O 1
ATOM 1378 N N . LEU A 1 180 ? 14.433 8.511 -7.826 1.00 96.75 180 LEU A N 1
ATOM 1379 C CA . LEU A 1 180 ? 13.524 9.436 -7.145 1.00 96.75 180 LEU A CA 1
ATOM 1380 C C . LEU A 1 180 ? 13.467 10.799 -7.846 1.00 96.75 180 LEU A C 1
ATOM 1382 O O . LEU A 1 180 ? 12.384 11.365 -7.958 1.00 96.75 180 LEU A O 1
ATOM 1386 N N . GLU A 1 181 ? 14.587 11.293 -8.383 1.00 97.19 181 GLU A N 1
ATOM 1387 C CA . GLU A 1 181 ? 14.634 12.556 -9.132 1.00 97.19 181 GLU A CA 1
ATOM 1388 C C . GLU A 1 181 ? 13.708 12.556 -10.362 1.00 97.19 181 GLU A C 1
ATOM 1390 O O . GLU A 1 181 ? 13.103 13.580 -10.675 1.00 97.19 181 GLU A O 1
ATOM 1395 N N . TYR A 1 182 ? 13.528 11.420 -11.046 1.00 98.12 182 TYR A N 1
ATOM 1396 C CA . TYR A 1 182 ? 12.583 11.346 -12.167 1.00 98.12 182 TYR A CA 1
ATOM 1397 C C . TYR A 1 182 ? 11.129 11.503 -11.712 1.00 98.12 182 TYR A C 1
ATOM 1399 O O . TYR A 1 182 ? 10.347 12.156 -12.398 1.00 98.12 182 TYR A O 1
ATOM 1407 N N . PHE A 1 183 ? 10.770 10.956 -10.548 1.00 98.38 183 PHE A N 1
ATOM 1408 C CA . PHE A 1 183 ? 9.435 11.146 -9.978 1.00 98.38 183 PHE A CA 1
ATOM 1409 C C . PHE A 1 183 ? 9.241 12.569 -9.452 1.00 98.38 183 PHE A C 1
ATOM 1411 O O . PHE A 1 183 ? 8.167 13.127 -9.639 1.00 98.38 183 PHE A O 1
ATOM 1418 N N . VAL A 1 184 ? 10.279 13.188 -8.875 1.00 98.31 184 VAL A N 1
ATOM 1419 C CA . VAL A 1 184 ? 10.256 14.617 -8.520 1.00 98.31 184 VAL A CA 1
ATOM 1420 C C . VAL A 1 184 ? 9.977 15.464 -9.763 1.00 98.31 184 VAL A C 1
ATOM 1422 O O . VAL A 1 184 ? 9.023 16.230 -9.760 1.00 98.31 184 VAL A O 1
ATOM 1425 N N . LYS A 1 185 ? 10.708 15.245 -10.864 1.00 98.19 185 LYS A N 1
ATOM 1426 C CA . LYS A 1 185 ? 10.470 15.950 -12.136 1.00 98.19 185 LYS A CA 1
ATOM 1427 C C . LYS A 1 185 ? 9.060 15.721 -12.684 1.00 98.19 185 LYS A C 1
ATOM 1429 O O . LYS A 1 185 ? 8.446 16.658 -13.180 1.00 98.19 185 LYS A O 1
ATOM 1434 N N . ALA A 1 186 ? 8.539 14.495 -12.590 1.00 98.25 186 ALA A N 1
ATOM 1435 C CA . ALA A 1 186 ? 7.168 14.197 -13.002 1.00 98.25 186 ALA A CA 1
ATOM 1436 C C . ALA A 1 186 ? 6.134 14.973 -12.166 1.00 98.25 186 ALA A C 1
ATOM 1438 O O . ALA A 1 186 ? 5.180 15.503 -12.728 1.00 98.25 186 ALA A O 1
ATOM 1439 N N . LEU A 1 187 ? 6.343 15.086 -10.849 1.00 98.31 187 LEU A N 1
ATOM 1440 C CA . LEU A 1 187 ? 5.495 15.885 -9.959 1.00 98.31 187 LEU A CA 1
ATOM 1441 C C . LEU A 1 187 ? 5.614 17.388 -10.248 1.00 98.31 187 LEU A C 1
ATOM 1443 O O . LEU A 1 187 ? 4.592 18.059 -10.320 1.00 98.31 187 LEU A O 1
ATOM 1447 N N . ASP A 1 188 ? 6.821 17.905 -10.484 1.00 97.44 188 ASP A N 1
ATOM 1448 C CA . ASP A 1 188 ? 7.049 19.327 -10.787 1.00 97.44 188 ASP A CA 1
ATOM 1449 C C . ASP A 1 188 ? 6.402 19.752 -12.117 1.00 97.44 188 ASP A C 1
ATOM 1451 O O . ASP A 1 188 ? 5.928 20.877 -12.262 1.00 97.44 188 ASP A O 1
ATOM 1455 N N . MET A 1 189 ? 6.373 18.848 -13.102 1.00 96.06 189 MET A N 1
ATOM 1456 C CA . MET A 1 189 ? 5.713 19.067 -14.395 1.00 96.06 189 MET A CA 1
ATOM 1457 C C . MET A 1 189 ? 4.200 18.827 -14.350 1.00 96.06 189 MET A C 1
ATOM 1459 O O . MET A 1 189 ? 3.493 19.161 -15.306 1.00 96.06 189 MET A O 1
ATOM 1463 N N . SER A 1 190 ? 3.694 18.215 -13.281 1.00 96.81 190 SER A N 1
ATOM 1464 C CA . SER A 1 190 ? 2.284 17.883 -13.159 1.00 96.81 190 SER A CA 1
ATOM 1465 C C . SER A 1 190 ? 1.469 19.137 -12.829 1.00 96.81 190 SER A C 1
ATOM 1467 O O . SER A 1 190 ? 1.761 19.826 -11.855 1.00 96.81 190 SER A O 1
ATOM 1469 N N . PRO A 1 191 ? 0.372 19.427 -13.555 1.00 96.12 191 PRO A N 1
ATOM 1470 C CA . PRO A 1 191 ? -0.573 20.473 -13.156 1.00 96.12 191 PRO A CA 1
ATOM 1471 C C . PRO A 1 191 ? -1.415 20.074 -11.926 1.00 96.12 191 PRO A C 1
ATOM 1473 O O . PRO A 1 191 ? -2.336 20.790 -11.536 1.00 96.12 191 PRO A O 1
ATOM 1476 N N . THR A 1 192 ? -1.153 18.901 -11.345 1.00 96.69 192 THR A N 1
ATOM 1477 C CA . THR A 1 192 ? -1.860 18.314 -10.204 1.00 96.69 192 THR A CA 1
ATOM 1478 C C . THR A 1 192 ? -0.846 17.702 -9.232 1.00 96.69 192 THR A C 1
ATOM 1480 O O . THR A 1 192 ? 0.355 17.784 -9.444 1.00 96.69 192 THR A O 1
ATOM 1483 N N . GLN A 1 193 ? -1.315 17.031 -8.179 1.00 95.44 193 GLN A N 1
ATOM 1484 C CA . GLN A 1 193 ? -0.442 16.279 -7.267 1.00 95.44 193 GLN A CA 1
ATOM 1485 C C . GLN A 1 193 ? -0.109 14.849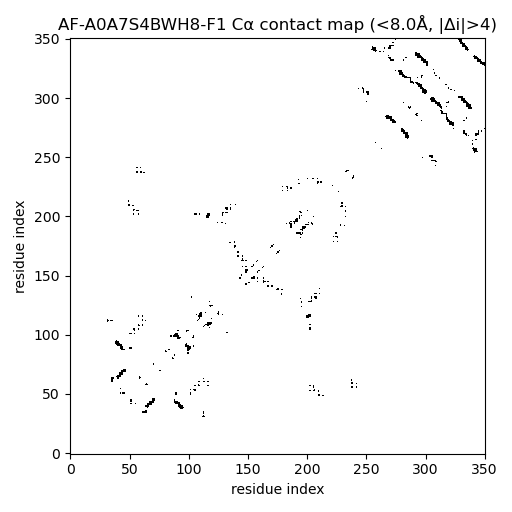 -7.746 1.00 95.44 193 GLN A C 1
ATOM 1487 O O . GLN A 1 193 ? 0.549 14.106 -7.022 1.00 95.44 193 GLN A O 1
ATOM 1492 N N . TRP A 1 194 ? -0.595 14.439 -8.925 1.00 98.44 194 TRP A N 1
ATOM 1493 C CA . TRP A 1 194 ? -0.468 13.070 -9.442 1.00 98.44 194 TRP A CA 1
ATOM 1494 C C . TRP A 1 194 ? 0.590 12.977 -10.539 1.00 98.44 194 TRP A C 1
ATOM 1496 O O . TRP A 1 194 ? 0.730 13.890 -11.353 1.00 98.44 194 TRP A O 1
ATOM 1506 N N . LEU A 1 195 ? 1.310 11.859 -10.600 1.00 98.50 195 LEU A N 1
ATOM 1507 C CA . LEU A 1 195 ? 2.495 11.672 -11.446 1.00 98.50 195 LEU A CA 1
ATOM 1508 C C . LEU A 1 195 ? 2.209 11.821 -12.944 1.00 98.50 195 LEU A C 1
ATOM 1510 O O . LEU A 1 195 ? 3.059 12.292 -13.693 1.00 98.50 195 LEU A O 1
ATOM 1514 N N . ALA A 1 196 ? 1.017 11.414 -13.385 1.00 97.75 196 ALA A N 1
ATOM 1515 C CA . ALA A 1 196 ? 0.611 11.469 -14.788 1.00 97.75 196 ALA A CA 1
ATOM 1516 C C . ALA A 1 196 ? -0.112 12.777 -15.173 1.00 97.75 196 ALA A C 1
ATOM 1518 O O . ALA A 1 196 ? -0.637 12.878 -16.280 1.00 97.75 196 ALA A O 1
ATOM 1519 N N . GLY A 1 197 ? -0.201 13.766 -14.273 1.00 97.44 197 GLY A N 1
ATOM 1520 C CA . GLY A 1 197 ? -0.880 15.040 -14.558 1.00 97.44 197 GLY A CA 1
ATOM 1521 C C . GLY A 1 197 ? -2.404 14.965 -14.652 1.00 97.44 197 GLY A C 1
ATOM 1522 O O . GLY A 1 197 ? -3.051 15.925 -15.067 1.00 97.44 197 GLY A O 1
ATOM 1523 N N . THR A 1 198 ? -2.995 13.829 -14.289 1.00 97.31 198 THR A N 1
ATOM 1524 C CA . THR A 1 198 ? -4.438 13.594 -14.337 1.00 97.31 1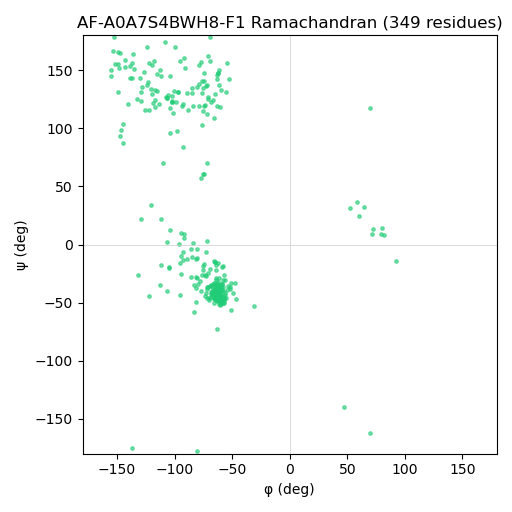98 THR A CA 1
ATOM 1525 C C . THR A 1 198 ? -5.152 14.267 -13.172 1.00 97.31 198 THR A C 1
ATOM 1527 O O . THR A 1 198 ? -4.584 14.486 -12.115 1.00 97.31 198 THR A O 1
ATOM 1530 N N . ARG A 1 199 ? -6.452 14.555 -13.309 1.00 96.31 199 ARG A N 1
ATOM 1531 C CA . ARG A 1 199 ? -7.251 15.153 -12.219 1.00 96.31 199 ARG A CA 1
ATOM 1532 C C . ARG A 1 199 ? -7.389 14.241 -10.988 1.00 96.31 199 ARG A C 1
ATOM 1534 O O . ARG A 1 199 ? -7.548 14.722 -9.869 1.00 96.31 199 ARG A O 1
ATOM 1541 N N . THR A 1 200 ? -7.378 12.932 -11.207 1.00 96.75 200 THR A N 1
ATOM 1542 C CA . THR A 1 200 ? -7.513 11.879 -10.190 1.00 96.75 200 THR A CA 1
ATOM 1543 C C . THR A 1 200 ? -6.296 10.962 -10.237 1.00 96.75 200 THR A C 1
ATOM 1545 O O . THR A 1 200 ? -5.687 10.865 -11.306 1.00 96.75 200 THR A O 1
ATOM 1548 N N . PRO A 1 201 ? -5.964 10.255 -9.143 1.00 98.25 201 PRO A N 1
ATOM 1549 C CA . PRO A 1 201 ? -4.853 9.311 -9.149 1.00 98.25 201 PRO A CA 1
ATOM 1550 C C . PRO A 1 201 ? -5.097 8.180 -10.153 1.00 98.25 201 PRO A C 1
ATOM 1552 O O . PRO A 1 201 ? -6.231 7.746 -10.373 1.00 98.25 201 PRO A O 1
ATOM 1555 N N . THR A 1 202 ? -4.009 7.690 -10.728 1.00 98.75 202 THR A N 1
ATOM 1556 C CA . THR A 1 202 ? -3.934 6.559 -11.653 1.00 98.75 202 THR A CA 1
ATOM 1557 C C . THR A 1 202 ? -3.288 5.356 -10.975 1.00 98.75 202 THR A C 1
ATOM 1559 O O . THR A 1 202 ? -2.759 5.445 -9.866 1.00 98.75 202 THR A O 1
ATOM 1562 N N . ILE A 1 203 ? -3.267 4.212 -11.657 1.00 98.75 203 ILE A N 1
ATOM 1563 C CA . ILE A 1 203 ? -2.536 3.030 -11.186 1.00 98.75 203 ILE A CA 1
ATOM 1564 C C . ILE A 1 203 ? -1.037 3.297 -10.949 1.00 98.75 203 ILE A C 1
ATOM 1566 O O . ILE A 1 203 ? -0.444 2.633 -10.097 1.00 98.75 203 ILE A O 1
ATOM 1570 N N . ALA A 1 204 ? -0.428 4.272 -11.638 1.00 98.75 204 ALA A N 1
ATOM 1571 C CA . ALA A 1 204 ? 0.964 4.652 -11.397 1.00 98.75 204 ALA A CA 1
ATOM 1572 C C . ALA A 1 204 ? 1.140 5.266 -10.007 1.00 98.75 204 ALA A C 1
ATOM 1574 O O . ALA A 1 204 ? 2.068 4.890 -9.296 1.00 98.75 204 ALA A O 1
ATOM 1575 N N . ASP A 1 205 ? 0.218 6.132 -9.581 1.00 98.81 205 ASP A N 1
ATOM 1576 C CA . ASP A 1 205 ? 0.299 6.800 -8.282 1.00 98.81 205 ASP A CA 1
ATOM 1577 C C . ASP A 1 205 ? 0.276 5.781 -7.133 1.00 98.81 205 ASP A C 1
ATOM 1579 O O . ASP A 1 205 ? 1.139 5.797 -6.253 1.00 98.81 205 ASP A O 1
ATOM 1583 N N . PHE A 1 206 ? -0.640 4.809 -7.196 1.00 98.75 206 PHE A N 1
ATOM 1584 C CA . PHE A 1 206 ? -0.717 3.722 -6.215 1.00 98.75 206 PHE A CA 1
ATOM 1585 C C . PHE A 1 206 ? 0.526 2.828 -6.222 1.00 98.75 206 PHE A C 1
ATOM 1587 O O . PHE A 1 206 ? 1.033 2.474 -5.155 1.00 98.75 206 PHE A O 1
ATOM 1594 N N . PHE A 1 207 ? 1.031 2.456 -7.404 1.00 98.75 207 PHE A N 1
ATOM 1595 C CA . PHE A 1 207 ? 2.204 1.588 -7.512 1.00 98.75 207 PHE A CA 1
ATOM 1596 C C . PHE A 1 207 ? 3.461 2.272 -6.976 1.00 98.75 207 PHE A C 1
ATOM 1598 O O . PHE A 1 207 ? 4.162 1.706 -6.136 1.00 98.75 207 PHE A O 1
ATOM 1605 N N . VAL A 1 208 ? 3.727 3.497 -7.430 1.00 98.56 208 VAL A N 1
ATOM 1606 C CA . VAL A 1 208 ? 4.916 4.265 -7.058 1.00 98.56 208 VAL A CA 1
ATOM 1607 C C . VAL A 1 208 ? 4.883 4.592 -5.567 1.00 98.56 208 VAL A C 1
ATOM 1609 O O . VAL A 1 208 ? 5.866 4.324 -4.880 1.00 98.56 208 VAL A O 1
ATOM 1612 N N . ALA A 1 209 ? 3.754 5.062 -5.023 1.00 98.06 209 ALA A N 1
ATOM 1613 C CA . ALA A 1 209 ? 3.652 5.362 -3.595 1.00 98.06 209 ALA A CA 1
ATOM 1614 C C . ALA A 1 209 ? 3.844 4.117 -2.713 1.00 98.06 209 ALA A C 1
ATOM 1616 O O . ALA A 1 209 ? 4.524 4.186 -1.688 1.00 98.06 209 ALA A O 1
ATOM 1617 N N . ALA A 1 210 ? 3.292 2.962 -3.103 1.00 97.06 210 ALA A N 1
ATOM 1618 C CA . ALA A 1 210 ? 3.492 1.715 -2.368 1.00 97.06 210 ALA A CA 1
ATOM 1619 C C . ALA A 1 210 ? 4.946 1.225 -2.427 1.00 97.06 210 ALA A C 1
ATOM 1621 O O . ALA A 1 210 ? 5.487 0.801 -1.403 1.00 97.06 210 ALA A O 1
ATOM 1622 N N . VAL A 1 211 ? 5.601 1.326 -3.589 1.00 96.00 211 VAL A N 1
ATOM 1623 C CA . VAL A 1 211 ? 7.026 0.996 -3.720 1.00 96.00 211 VAL A CA 1
ATOM 1624 C C . VAL A 1 211 ? 7.869 1.944 -2.869 1.00 96.00 211 VAL A C 1
ATOM 1626 O O . VAL A 1 211 ? 8.670 1.467 -2.077 1.00 96.00 211 VAL A O 1
ATOM 1629 N N . ILE A 1 212 ? 7.666 3.259 -2.948 1.00 95.12 212 ILE A N 1
ATOM 1630 C CA . ILE A 1 212 ? 8.427 4.233 -2.148 1.00 95.12 212 ILE A CA 1
ATOM 1631 C C . ILE A 1 212 ? 8.239 3.973 -0.650 1.00 95.12 212 ILE A C 1
ATOM 1633 O O . ILE A 1 212 ? 9.224 3.906 0.084 1.00 95.12 212 ILE A O 1
ATOM 1637 N N . LYS A 1 213 ? 7.003 3.726 -0.197 1.00 91.81 213 LYS A N 1
ATOM 1638 C CA . LYS A 1 213 ? 6.730 3.362 1.201 1.00 91.81 213 LYS A CA 1
ATOM 1639 C C . LYS A 1 213 ? 7.468 2.086 1.622 1.00 91.81 213 LYS A C 1
ATOM 1641 O O . LYS A 1 213 ? 7.975 2.030 2.734 1.00 91.81 213 LYS A O 1
ATOM 1646 N N . MET A 1 214 ? 7.566 1.085 0.743 1.00 90.00 214 MET A N 1
ATOM 1647 C CA . MET A 1 214 ? 8.335 -0.143 0.991 1.00 90.00 214 MET A CA 1
ATOM 1648 C C . MET A 1 214 ? 9.848 0.110 1.076 1.00 90.00 214 MET A C 1
ATOM 1650 O O . MET A 1 214 ? 10.535 -0.574 1.829 1.00 90.00 214 MET A O 1
ATOM 1654 N N . LEU A 1 215 ? 10.375 1.062 0.301 1.00 89.62 215 LEU A N 1
ATOM 1655 C CA . LEU A 1 215 ? 11.800 1.410 0.295 1.00 89.62 215 LEU A CA 1
ATOM 1656 C C . LEU A 1 215 ? 12.204 2.325 1.459 1.00 89.62 215 LEU A C 1
ATOM 1658 O O . LEU A 1 215 ? 13.398 2.540 1.678 1.00 89.62 215 LEU A O 1
ATOM 1662 N N . ARG A 1 216 ? 11.235 2.883 2.192 1.00 81.75 216 ARG A N 1
ATOM 1663 C CA . ARG A 1 216 ? 11.494 3.755 3.337 1.00 81.75 216 ARG A CA 1
ATOM 1664 C C . ARG A 1 216 ? 12.168 2.954 4.453 1.00 81.75 216 ARG A C 1
ATOM 1666 O O . ARG A 1 216 ? 11.541 2.121 5.101 1.00 81.75 216 ARG A O 1
ATOM 1673 N N . HIS A 1 217 ? 13.451 3.222 4.680 1.00 68.75 217 HIS A N 1
ATOM 1674 C CA . HIS A 1 217 ? 14.184 2.769 5.864 1.00 68.75 217 HIS A CA 1
ATOM 1675 C C . HIS A 1 217 ? 14.181 3.873 6.928 1.00 68.75 217 HIS A C 1
ATOM 1677 O O . HIS A 1 217 ? 14.017 5.043 6.582 1.00 68.75 217 HIS A O 1
ATOM 1683 N N . ARG A 1 218 ? 14.388 3.522 8.203 1.00 53.16 218 ARG A N 1
ATOM 1684 C CA . ARG A 1 218 ? 14.298 4.463 9.337 1.00 53.16 218 ARG A CA 1
ATOM 1685 C C . ARG A 1 218 ? 15.172 5.719 9.164 1.00 53.16 218 ARG A C 1
ATOM 1687 O O . ARG A 1 218 ? 14.701 6.813 9.438 1.00 53.16 218 ARG A O 1
ATOM 1694 N N . ASP A 1 219 ? 16.347 5.582 8.549 1.00 56.06 219 ASP A N 1
ATOM 1695 C CA . ASP A 1 219 ? 17.300 6.688 8.314 1.00 56.06 219 ASP A CA 1
ATOM 1696 C C . ASP A 1 219 ? 17.176 7.357 6.930 1.00 56.06 219 ASP A C 1
ATOM 1698 O O . ASP A 1 219 ? 18.053 8.097 6.485 1.00 56.06 219 ASP A O 1
ATOM 1702 N N . SER A 1 220 ? 16.122 7.041 6.175 1.00 66.19 220 SER A N 1
ATOM 1703 C CA . SER A 1 220 ? 15.968 7.471 4.783 1.00 66.19 220 SER A CA 1
ATOM 1704 C C . SER A 1 220 ? 15.077 8.695 4.665 1.00 66.19 220 SER A C 1
ATOM 1706 O O . SER A 1 220 ? 13.861 8.558 4.581 1.00 66.19 220 SER A O 1
ATOM 1708 N N . ALA A 1 221 ? 15.675 9.883 4.577 1.00 75.31 221 ALA A N 1
ATOM 1709 C CA . ALA A 1 221 ? 14.948 11.061 4.119 1.00 75.31 221 ALA A CA 1
ATOM 1710 C C . ALA A 1 221 ? 14.747 10.981 2.596 1.00 75.31 221 ALA A C 1
ATOM 1712 O O . ALA A 1 221 ? 15.719 10.914 1.836 1.00 75.31 221 ALA A O 1
ATOM 1713 N N . PHE A 1 222 ? 13.493 10.967 2.146 1.00 89.69 222 PHE A N 1
ATOM 1714 C CA . PHE A 1 222 ? 13.151 11.186 0.741 1.00 89.69 222 PHE A CA 1
ATOM 1715 C C . PHE A 1 222 ? 12.870 12.672 0.478 1.00 89.69 222 PHE A C 1
ATOM 1717 O O . PHE A 1 222 ? 12.607 13.423 1.420 1.00 89.69 222 PHE A O 1
ATOM 1724 N N . PRO A 1 223 ? 12.936 13.132 -0.789 1.00 93.12 223 PRO A N 1
ATOM 1725 C CA . PRO A 1 223 ? 12.563 14.502 -1.132 1.00 93.12 223 PRO A CA 1
ATOM 1726 C C . PRO A 1 223 ? 11.162 14.861 -0.610 1.00 93.12 223 PRO A C 1
ATOM 1728 O O . PRO A 1 223 ? 10.246 14.043 -0.670 1.00 93.12 223 PRO A O 1
ATOM 1731 N N . ALA A 1 224 ? 10.967 16.095 -0.139 1.00 92.62 224 ALA A N 1
ATOM 1732 C CA . ALA A 1 224 ? 9.707 16.515 0.485 1.00 92.62 224 ALA A CA 1
ATOM 1733 C C . ALA A 1 224 ? 8.482 16.376 -0.443 1.00 92.62 224 ALA A C 1
ATOM 1735 O O . ALA A 1 224 ? 7.393 16.025 0.015 1.00 92.62 224 ALA A O 1
ATOM 1736 N N . SER A 1 225 ? 8.655 16.598 -1.752 1.00 95.31 225 SER A N 1
ATOM 1737 C CA . SER A 1 225 ? 7.599 16.385 -2.750 1.00 95.31 225 SER A CA 1
ATOM 1738 C C . SER A 1 225 ? 7.184 14.915 -2.848 1.00 95.31 225 SER A C 1
ATOM 1740 O O . SER A 1 225 ? 5.998 14.624 -2.972 1.00 95.31 225 SER A O 1
ATOM 1742 N N . ILE A 1 226 ? 8.130 13.984 -2.697 1.00 96.38 226 ILE A N 1
ATOM 1743 C CA . ILE A 1 226 ? 7.859 12.544 -2.660 1.00 96.38 226 ILE A CA 1
ATOM 1744 C C . ILE A 1 226 ? 7.090 12.165 -1.393 1.00 96.38 226 ILE A C 1
ATOM 1746 O O . ILE A 1 226 ? 6.103 11.440 -1.477 1.00 96.38 226 ILE A O 1
ATOM 1750 N N . GLU A 1 227 ? 7.498 12.672 -0.229 1.00 93.19 227 GLU A N 1
ATOM 1751 C CA . GLU A 1 227 ? 6.791 12.420 1.037 1.00 93.19 227 GLU A CA 1
ATOM 1752 C C . GLU A 1 227 ? 5.356 12.968 1.004 1.00 93.19 227 GLU A C 1
ATOM 1754 O O . GLU A 1 227 ? 4.410 12.296 1.425 1.00 93.19 227 GLU A O 1
ATOM 1759 N N . THR A 1 228 ? 5.178 14.160 0.429 1.00 95.44 228 THR A N 1
ATOM 1760 C CA . THR A 1 228 ? 3.861 14.780 0.226 1.00 95.44 228 THR A CA 1
ATOM 1761 C C . THR A 1 228 ? 3.003 13.941 -0.720 1.00 95.44 228 THR A C 1
ATOM 1763 O O . THR A 1 228 ? 1.850 13.656 -0.410 1.00 95.44 228 THR A O 1
ATOM 1766 N N . PHE A 1 229 ? 3.571 13.481 -1.836 1.00 98.00 229 PHE A N 1
ATOM 1767 C CA . PHE A 1 229 ? 2.898 12.607 -2.797 1.00 98.00 229 PHE A CA 1
ATOM 1768 C C . PHE A 1 229 ? 2.464 11.270 -2.173 1.00 98.00 229 PHE A C 1
ATOM 1770 O O . PHE A 1 229 ? 1.310 10.862 -2.317 1.00 98.00 229 PHE A O 1
ATOM 1777 N N . VAL A 1 230 ? 3.349 10.599 -1.427 1.00 96.94 230 VAL A N 1
ATOM 1778 C CA . VAL A 1 230 ? 3.006 9.351 -0.725 1.00 96.94 230 VAL A CA 1
ATOM 1779 C C . VAL A 1 230 ? 1.880 9.612 0.275 1.00 96.94 230 VAL A C 1
ATOM 1781 O O . VAL A 1 230 ? 0.900 8.868 0.303 1.00 96.94 230 VAL A O 1
ATOM 1784 N N . SER A 1 231 ? 1.977 10.695 1.049 1.00 95.31 231 SER A N 1
ATOM 1785 C CA . SER A 1 231 ? 0.943 11.087 2.012 1.00 95.31 231 SER A CA 1
ATOM 1786 C C . SER A 1 231 ? -0.397 11.372 1.331 1.00 95.31 231 SER A C 1
ATOM 1788 O O . SER A 1 231 ? -1.434 10.957 1.839 1.00 95.31 231 SER A O 1
ATOM 1790 N N . ALA A 1 232 ? -0.391 11.998 0.152 1.00 97.75 232 ALA A N 1
ATOM 1791 C CA . ALA A 1 232 ? -1.594 12.250 -0.632 1.00 97.75 232 ALA A CA 1
ATOM 1792 C C . ALA A 1 232 ? -2.277 10.952 -1.092 1.00 97.75 232 ALA A C 1
ATOM 1794 O O . ALA A 1 232 ? -3.491 10.824 -0.942 1.00 97.75 232 ALA A O 1
ATOM 1795 N N . VAL A 1 233 ? -1.521 9.965 -1.595 1.00 98.38 233 VAL A N 1
ATOM 1796 C CA . VAL A 1 233 ? -2.077 8.655 -1.994 1.00 98.38 233 VAL A CA 1
ATOM 1797 C C . VAL A 1 233 ? -2.678 7.924 -0.792 1.00 98.38 233 VAL A C 1
ATOM 1799 O O . VAL A 1 233 ? -3.808 7.441 -0.862 1.00 98.38 233 VAL A O 1
ATOM 1802 N N . TYR A 1 234 ? -1.948 7.851 0.323 1.00 96.69 234 TYR A N 1
ATOM 1803 C CA . TYR A 1 234 ? -2.421 7.156 1.525 1.00 96.69 234 TYR A CA 1
ATOM 1804 C C . TYR A 1 234 ? -3.500 7.931 2.296 1.00 96.69 234 TYR A C 1
ATOM 1806 O O . TYR A 1 234 ? -4.231 7.331 3.078 1.00 96.69 234 TYR A O 1
ATOM 1814 N N . GLY A 1 235 ? -3.643 9.232 2.038 1.00 96.31 235 GLY A N 1
ATOM 1815 C CA . GLY A 1 235 ? -4.699 10.089 2.575 1.00 96.31 235 GLY A CA 1
ATOM 1816 C C . GLY A 1 235 ? -6.001 10.069 1.769 1.00 96.31 235 GLY A C 1
ATOM 1817 O O . GLY A 1 235 ? -6.979 10.694 2.182 1.00 96.31 235 GLY A O 1
ATOM 1818 N N . LEU A 1 236 ? -6.056 9.364 0.632 1.00 97.38 236 LEU A N 1
ATOM 1819 C CA . LEU A 1 236 ? -7.289 9.228 -0.145 1.00 97.38 236 LEU A CA 1
ATOM 1820 C C . LEU A 1 236 ? -8.387 8.569 0.710 1.00 97.38 236 LEU A C 1
ATOM 1822 O O . LEU A 1 236 ? -8.133 7.516 1.298 1.00 97.38 236 LEU A O 1
ATOM 1826 N N . PRO A 1 237 ? -9.630 9.093 0.735 1.00 97.12 237 PRO A N 1
ATOM 1827 C CA . PRO A 1 237 ? -10.682 8.571 1.610 1.00 97.12 237 PRO A CA 1
ATOM 1828 C C . PRO A 1 237 ? -10.935 7.065 1.466 1.00 97.12 237 PRO A C 1
ATOM 1830 O O . PRO A 1 237 ? -11.123 6.374 2.463 1.00 97.12 237 PRO A O 1
ATOM 1833 N N . ALA A 1 238 ? -10.898 6.536 0.238 1.00 96.06 238 ALA A N 1
ATOM 1834 C CA . ALA A 1 238 ? -11.079 5.106 -0.013 1.00 96.06 238 ALA A CA 1
ATOM 1835 C C . ALA A 1 238 ? -9.905 4.258 0.510 1.00 96.06 238 ALA A C 1
ATOM 1837 O O . ALA A 1 238 ? -10.119 3.152 1.003 1.00 96.06 238 ALA A O 1
ATOM 1838 N N . VAL A 1 239 ? -8.677 4.785 0.442 1.00 96.50 239 VAL A N 1
ATOM 1839 C CA . VAL A 1 239 ? -7.477 4.137 0.987 1.00 96.50 239 VAL A CA 1
ATOM 1840 C C . VAL A 1 239 ? -7.512 4.145 2.509 1.00 96.50 239 VAL A C 1
ATOM 1842 O O . VAL A 1 239 ? -7.338 3.093 3.118 1.00 96.50 239 VAL A O 1
ATOM 1845 N N . VAL A 1 240 ? -7.818 5.292 3.121 1.00 93.81 240 VAL A N 1
ATOM 1846 C CA . VAL A 1 240 ? -7.968 5.415 4.577 1.00 93.81 240 VAL A CA 1
ATOM 1847 C C . VAL A 1 240 ? -9.055 4.468 5.084 1.00 93.81 240 VAL A C 1
ATOM 1849 O O . VAL A 1 240 ? -8.821 3.722 6.030 1.00 93.81 240 VAL A O 1
ATOM 1852 N N . ALA A 1 241 ? -10.219 4.431 4.427 1.00 92.38 241 ALA A N 1
ATOM 1853 C CA . ALA A 1 241 ? -11.309 3.529 4.795 1.00 92.38 241 ALA A CA 1
ATOM 1854 C C . ALA A 1 241 ? -10.907 2.051 4.679 1.00 92.38 241 ALA A C 1
ATOM 1856 O O . ALA A 1 241 ? -11.224 1.253 5.562 1.00 92.38 241 ALA A O 1
ATOM 1857 N N . PHE A 1 242 ? -10.184 1.682 3.617 1.00 94.44 242 PHE A N 1
ATOM 1858 C CA . PHE A 1 242 ? -9.642 0.336 3.462 1.00 94.44 242 PHE A CA 1
ATOM 1859 C C . PHE A 1 242 ? -8.670 -0.007 4.595 1.00 94.44 242 PHE A C 1
ATOM 1861 O O . PHE A 1 242 ? -8.856 -1.015 5.266 1.00 94.44 242 PHE A O 1
ATOM 1868 N N . GLN A 1 243 ? -7.686 0.847 4.870 1.00 91.94 243 GLN A N 1
ATOM 1869 C CA . GLN A 1 243 ? -6.696 0.599 5.918 1.00 91.94 243 GLN A CA 1
ATOM 1870 C C . GLN A 1 243 ? -7.322 0.524 7.311 1.00 91.94 243 GLN A C 1
ATOM 1872 O O . GLN A 1 243 ? -6.943 -0.338 8.097 1.00 91.94 243 GLN A O 1
ATOM 1877 N N . GLN A 1 244 ? -8.311 1.371 7.598 1.00 90.56 244 GLN A N 1
ATOM 1878 C CA . GLN A 1 244 ? -9.070 1.318 8.846 1.00 90.56 244 GLN A CA 1
ATOM 1879 C C . GLN A 1 244 ? -9.839 0.002 8.978 1.00 90.56 244 GLN A C 1
ATOM 1881 O O . GLN A 1 244 ? -9.775 -0.635 10.024 1.00 90.56 244 GLN A O 1
ATOM 1886 N N . ARG A 1 245 ? -10.488 -0.472 7.908 1.00 91.88 245 ARG A N 1
ATOM 1887 C CA . ARG A 1 245 ? -11.157 -1.780 7.904 1.00 91.88 245 ARG A CA 1
ATOM 1888 C C . ARG A 1 245 ? -10.179 -2.925 8.183 1.00 91.88 245 ARG A C 1
ATOM 1890 O O . ARG A 1 245 ? -10.484 -3.792 8.998 1.00 91.88 245 ARG A O 1
ATOM 1897 N N . GLU A 1 246 ? -9.025 -2.934 7.517 1.00 90.69 246 GLU A N 1
ATOM 1898 C CA . GLU A 1 246 ? -7.997 -3.964 7.724 1.00 90.69 246 GLU A CA 1
ATOM 1899 C C . GLU A 1 246 ? -7.454 -3.930 9.157 1.00 90.69 246 GLU A C 1
ATOM 1901 O O . GLU A 1 246 ? -7.328 -4.973 9.799 1.00 90.69 246 GLU A O 1
ATOM 1906 N N . LEU A 1 247 ? -7.200 -2.729 9.682 1.00 90.25 247 LEU A N 1
ATOM 1907 C CA . LEU A 1 247 ? -6.751 -2.533 11.055 1.00 90.25 247 LEU A CA 1
ATOM 1908 C C . LEU A 1 247 ? -7.807 -3.020 12.052 1.00 90.25 247 LEU A C 1
ATOM 1910 O O . LEU A 1 247 ? -7.483 -3.736 12.993 1.00 90.25 247 LEU A O 1
ATOM 1914 N N . PHE A 1 248 ? -9.082 -2.701 11.833 1.00 92.81 248 PHE A N 1
ATOM 1915 C CA . PHE A 1 248 ? -10.166 -3.154 12.704 1.00 92.81 248 PHE A CA 1
ATOM 1916 C C . PHE A 1 248 ? -10.270 -4.677 12.705 1.00 92.81 248 PHE A C 1
ATOM 1918 O O . PHE A 1 248 ? -10.446 -5.266 13.770 1.00 92.81 248 PHE A O 1
ATOM 1925 N N . ALA A 1 249 ? -10.123 -5.325 11.546 1.00 88.31 249 ALA A N 1
ATOM 1926 C CA . ALA A 1 249 ? -10.119 -6.781 11.451 1.00 88.31 249 ALA A CA 1
ATOM 1927 C C . ALA A 1 249 ? -8.942 -7.402 12.227 1.00 88.31 249 ALA A C 1
ATOM 1929 O O . ALA A 1 249 ? -9.149 -8.347 12.990 1.00 88.31 249 ALA A O 1
ATOM 1930 N N . GLU A 1 250 ? -7.734 -6.841 12.099 1.00 88.81 250 GLU A N 1
ATOM 1931 C CA . GLU A 1 250 ? -6.558 -7.291 12.855 1.00 88.81 250 GLU A CA 1
ATOM 1932 C C . GLU A 1 250 ? -6.772 -7.144 14.370 1.00 88.81 250 GLU A C 1
ATOM 1934 O O . GLU A 1 250 ? -6.597 -8.101 15.127 1.00 88.81 250 GLU A O 1
ATOM 1939 N N . LEU A 1 251 ? -7.179 -5.955 14.820 1.00 89.69 251 LEU A N 1
ATOM 1940 C CA . LEU A 1 251 ? -7.314 -5.635 16.242 1.00 89.69 251 LEU A CA 1
ATOM 1941 C C . LEU A 1 251 ? -8.516 -6.323 16.895 1.00 89.69 251 LEU A C 1
ATOM 1943 O O . LEU A 1 251 ? -8.483 -6.631 18.088 1.00 89.69 251 LEU A O 1
ATOM 1947 N N . SER A 1 252 ? -9.558 -6.639 16.124 1.00 87.31 252 SER A N 1
ATOM 1948 C CA . SER A 1 252 ? -10.684 -7.443 16.611 1.00 87.31 252 SER A CA 1
ATOM 1949 C C . SER A 1 252 ? -10.226 -8.831 17.062 1.00 87.31 252 SER A C 1
ATOM 1951 O O . SER A 1 252 ? -10.711 -9.322 18.081 1.00 87.31 252 SER A O 1
ATOM 1953 N N . ALA A 1 253 ? -9.258 -9.424 16.354 1.00 84.06 253 ALA A N 1
ATOM 1954 C CA . ALA A 1 253 ? -8.715 -10.750 16.639 1.00 84.06 253 ALA A CA 1
ATOM 1955 C C . ALA A 1 253 ? -7.596 -10.761 17.701 1.00 84.06 253 ALA A C 1
ATOM 1957 O O . ALA A 1 253 ? -7.204 -11.839 18.158 1.00 84.06 253 ALA A O 1
ATOM 1958 N N . LYS A 1 254 ? -7.063 -9.597 18.109 1.00 84.44 254 LYS A N 1
ATOM 1959 C CA . LYS A 1 254 ? -6.008 -9.537 19.132 1.00 84.44 254 LYS A CA 1
ATOM 1960 C C . LYS A 1 254 ? -6.564 -9.892 20.512 1.00 84.44 254 LYS A C 1
ATOM 1962 O O . LYS A 1 254 ? -7.525 -9.297 20.998 1.00 84.44 254 LYS A O 1
ATOM 1967 N N . ALA A 1 255 ? -5.912 -10.855 21.158 1.00 80.06 255 ALA A N 1
ATOM 1968 C CA . ALA A 1 255 ? -6.196 -11.225 22.537 1.00 80.06 255 ALA A CA 1
ATOM 1969 C C . ALA A 1 255 ? -5.546 -10.232 23.508 1.00 80.06 255 ALA A C 1
ATOM 1971 O O . ALA A 1 255 ? -4.383 -9.863 23.342 1.00 80.06 255 ALA A O 1
ATOM 1972 N N . VAL A 1 256 ? -6.278 -9.865 24.559 1.00 75.75 256 VAL A N 1
ATOM 1973 C CA . VAL A 1 256 ? -5.726 -9.110 25.688 1.00 75.75 256 VAL A CA 1
ATOM 1974 C C . VAL A 1 256 ? -4.862 -10.058 26.504 1.00 75.75 256 VAL A C 1
ATOM 1976 O O . VAL A 1 256 ? -5.344 -11.081 26.992 1.00 75.75 256 VAL A O 1
ATOM 1979 N N . LYS A 1 257 ? -3.580 -9.735 26.633 1.00 64.25 257 LYS A N 1
ATOM 1980 C CA . LYS A 1 257 ? -2.643 -10.466 27.481 1.00 64.25 257 LYS A CA 1
ATOM 1981 C C . LYS A 1 257 ? -1.675 -9.452 28.069 1.00 64.25 257 LYS A C 1
ATOM 1983 O O . LYS A 1 257 ? -0.624 -9.239 27.482 1.00 64.25 257 LYS A O 1
ATOM 1988 N N . GLY A 1 258 ? -2.020 -8.853 29.205 1.00 63.41 258 GLY A N 1
ATOM 1989 C CA . GLY A 1 258 ? -1.013 -8.318 30.118 1.00 63.41 258 GLY A CA 1
ATOM 1990 C C . GLY A 1 258 ? -0.419 -9.520 30.854 1.00 63.41 258 GLY A C 1
ATOM 1991 O O . GLY A 1 258 ? -1.115 -10.099 31.688 1.00 63.41 258 GLY A O 1
ATOM 1992 N N . PRO A 1 259 ? 0.784 -10.011 30.509 1.00 66.81 259 PRO A N 1
ATOM 1993 C CA . PRO A 1 259 ? 1.382 -11.136 31.205 1.00 66.81 259 PRO A CA 1
ATOM 1994 C C . PRO A 1 259 ? 1.606 -10.736 32.661 1.00 66.81 259 PRO A C 1
ATOM 1996 O O . PRO A 1 259 ? 1.953 -9.588 32.942 1.00 66.81 259 PRO A O 1
ATOM 1999 N N . VAL A 1 260 ? 1.499 -11.699 33.577 1.00 70.50 260 VAL A N 1
ATOM 2000 C CA . VAL A 1 260 ? 1.869 -11.503 34.993 1.00 70.50 260 VAL A CA 1
ATOM 2001 C C . VAL A 1 260 ? 3.284 -10.915 35.111 1.00 70.50 260 VAL A C 1
ATOM 2003 O O . VAL A 1 260 ? 3.548 -10.080 35.971 1.00 70.50 260 VAL A O 1
ATOM 2006 N N . GLU A 1 261 ? 4.168 -11.284 34.182 1.00 79.69 261 GLU A N 1
ATOM 2007 C CA . GLU A 1 261 ? 5.535 -10.775 34.053 1.00 79.69 261 GLU A CA 1
ATOM 2008 C C . GLU A 1 261 ? 5.625 -9.241 33.917 1.00 79.69 261 GLU A C 1
ATOM 2010 O O . GLU A 1 261 ? 6.577 -8.638 34.411 1.00 79.69 261 GLU A O 1
ATOM 2015 N N . PHE A 1 262 ? 4.625 -8.582 33.319 1.00 80.25 262 PHE A N 1
ATOM 2016 C CA . PHE A 1 262 ? 4.621 -7.128 33.118 1.00 80.25 262 PHE A CA 1
ATOM 2017 C C . PHE A 1 262 ? 3.708 -6.364 34.079 1.00 80.25 262 PHE A C 1
ATOM 2019 O O . PHE A 1 262 ? 3.525 -5.164 33.890 1.00 80.25 262 PHE A O 1
ATOM 2026 N N . ALA A 1 263 ? 3.196 -6.986 35.147 1.00 81.25 263 ALA A N 1
ATOM 2027 C CA . ALA A 1 263 ? 2.291 -6.332 36.104 1.00 81.25 263 ALA A CA 1
ATOM 2028 C C . ALA A 1 263 ? 2.836 -4.990 36.647 1.00 81.25 263 ALA A C 1
ATOM 2030 O O . ALA A 1 263 ? 2.106 -4.014 36.773 1.00 81.25 263 ALA A O 1
ATOM 2031 N N . SER A 1 264 ? 4.152 -4.883 36.874 1.00 85.62 264 SER A N 1
ATOM 2032 C CA . SER A 1 264 ? 4.790 -3.632 37.331 1.00 85.62 264 SER A CA 1
ATOM 2033 C C . SER A 1 264 ? 4.731 -2.470 36.324 1.00 85.62 264 SER A C 1
ATOM 2035 O O . SER A 1 264 ? 5.005 -1.323 36.685 1.00 85.62 264 SER A O 1
ATOM 2037 N N . LYS A 1 265 ? 4.409 -2.744 35.055 1.00 86.25 265 LYS A N 1
ATOM 2038 C CA . LYS A 1 265 ? 4.326 -1.757 33.971 1.00 86.25 265 LYS A CA 1
ATOM 2039 C C . LYS A 1 265 ? 2.923 -1.183 33.791 1.00 86.25 265 LYS A C 1
ATOM 2041 O O . LYS A 1 265 ? 2.805 -0.148 33.134 1.00 86.25 265 LYS A O 1
ATOM 2046 N N . GLU A 1 266 ? 1.911 -1.792 34.408 1.00 83.81 266 GLU A N 1
ATOM 2047 C CA . GLU A 1 266 ? 0.496 -1.425 34.293 1.00 83.81 266 GLU A CA 1
ATOM 2048 C C . GLU A 1 266 ? 0.232 0.090 34.429 1.00 83.81 266 GLU A C 1
ATOM 2050 O O . GLU A 1 266 ? -0.396 0.654 33.528 1.00 83.81 266 GLU A O 1
ATOM 2055 N N . PRO A 1 267 ? 0.791 0.821 35.424 1.00 86.94 267 PRO A N 1
ATOM 2056 C CA . PRO A 1 267 ? 0.497 2.249 35.594 1.00 86.94 267 PRO A CA 1
ATOM 2057 C C . PRO A 1 267 ? 0.928 3.145 34.420 1.00 86.94 267 PRO A C 1
ATOM 2059 O O . PRO A 1 267 ? 0.501 4.294 34.342 1.00 86.94 267 PRO A O 1
ATOM 2062 N N . LYS A 1 268 ? 1.798 2.645 33.531 1.00 89.50 268 LYS A N 1
ATOM 2063 C CA . LYS A 1 268 ? 2.321 3.361 32.353 1.00 89.50 268 LYS A CA 1
ATOM 2064 C C . LYS A 1 268 ? 1.739 2.867 31.021 1.00 89.50 268 LYS A C 1
ATOM 2066 O O . LYS A 1 268 ? 2.162 3.325 29.967 1.00 89.50 268 LYS A O 1
ATOM 2071 N N . HIS A 1 269 ? 0.821 1.908 31.063 1.00 90.00 269 HIS A N 1
ATOM 2072 C CA . HIS A 1 269 ? 0.343 1.202 29.871 1.00 90.00 269 HIS A CA 1
ATOM 2073 C C . HIS A 1 269 ? -1.181 1.121 29.807 1.00 90.00 269 HIS A C 1
ATOM 2075 O O . HIS A 1 269 ? -1.745 1.096 28.722 1.00 90.00 269 HIS A O 1
ATOM 2081 N N . VAL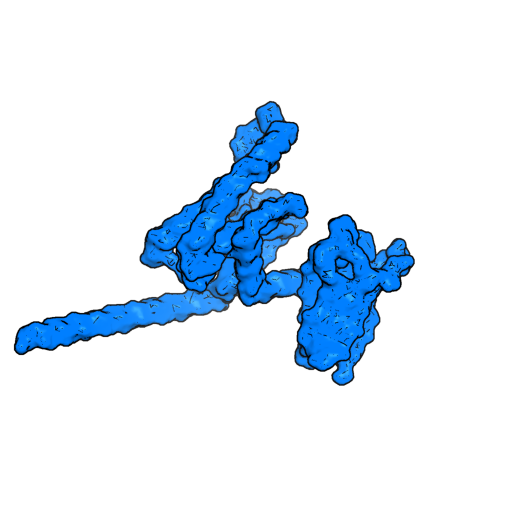 A 1 270 ? -1.882 1.171 30.944 1.00 92.88 270 VAL A N 1
ATOM 2082 C CA . VAL A 1 270 ? -3.349 1.190 30.931 1.00 92.88 270 VAL A CA 1
ATOM 2083 C C . VAL A 1 270 ? -3.855 2.461 30.231 1.00 92.88 270 VAL A C 1
ATOM 2085 O O . VAL A 1 270 ? -3.583 3.569 30.711 1.00 92.88 270 VAL A O 1
ATOM 2088 N N . PRO A 1 271 ? -4.607 2.333 29.119 1.00 96.12 271 PRO A N 1
ATOM 2089 C CA . PRO A 1 271 ? -5.179 3.481 28.434 1.00 96.12 271 PRO A CA 1
ATOM 2090 C C . PRO A 1 271 ? -6.182 4.217 29.319 1.00 96.12 271 PRO A C 1
ATOM 2092 O O . PRO A 1 271 ? -6.984 3.613 30.032 1.00 96.12 271 PRO A O 1
ATOM 2095 N N . GLN A 1 272 ? -6.182 5.538 29.218 1.00 96.69 272 GLN A N 1
ATOM 2096 C CA . GLN A 1 272 ? -7.116 6.422 29.897 1.00 96.69 272 GLN A CA 1
ATOM 2097 C C . GLN A 1 272 ? -8.115 6.966 28.885 1.00 96.69 272 GLN A C 1
ATOM 2099 O O . GLN A 1 272 ? -7.722 7.535 27.867 1.00 96.69 272 GLN A O 1
ATOM 2104 N N . VAL A 1 273 ? -9.406 6.796 29.166 1.00 97.62 273 VAL A N 1
ATOM 2105 C CA . VAL A 1 273 ? -10.494 7.222 28.281 1.00 97.62 273 VAL A CA 1
ATOM 2106 C C . VAL A 1 273 ? -11.184 8.440 28.876 1.00 97.62 273 VAL A C 1
ATOM 2108 O O . VAL A 1 273 ? -11.626 8.417 30.020 1.00 97.62 273 VAL A O 1
ATOM 2111 N N . THR A 1 274 ? -11.295 9.501 28.084 1.00 96.88 274 THR A N 1
ATOM 2112 C CA . THR A 1 274 ? -12.071 10.701 28.408 1.00 96.88 274 THR A CA 1
ATOM 2113 C C . THR A 1 274 ? -13.139 10.904 27.347 1.00 96.88 274 THR A C 1
ATOM 2115 O O . THR A 1 274 ? -12.839 10.847 26.157 1.00 96.88 274 THR A O 1
ATOM 2118 N N . VAL A 1 275 ? -14.375 11.177 27.764 1.00 95.88 275 VAL A N 1
ATOM 2119 C CA . VAL A 1 275 ? -15.482 11.479 26.850 1.00 95.88 275 VAL A CA 1
ATOM 2120 C C . VAL A 1 275 ? -15.968 12.894 27.115 1.00 95.88 275 VAL A C 1
ATOM 2122 O O . VAL A 1 275 ? -16.389 13.218 28.223 1.00 95.88 275 VAL A O 1
ATOM 2125 N N . LYS A 1 276 ? -15.863 13.769 26.113 1.00 94.50 276 LYS A N 1
ATOM 2126 C CA . LYS A 1 276 ? -16.242 15.181 26.236 1.00 94.50 276 LYS A CA 1
ATOM 2127 C C . LYS A 1 276 ? -16.741 15.723 24.906 1.00 94.50 276 LYS A C 1
ATOM 2129 O O . LYS A 1 276 ? -16.089 15.563 23.880 1.00 94.50 276 LYS A O 1
ATOM 2134 N N . GLY A 1 277 ? -17.893 16.395 24.927 1.00 89.50 277 GLY A N 1
ATOM 2135 C CA . GLY A 1 277 ? -18.436 17.081 23.748 1.00 89.50 277 GLY A CA 1
ATOM 2136 C C . GLY A 1 277 ? -18.677 16.157 22.550 1.00 89.50 277 GLY A C 1
ATOM 2137 O O . GLY A 1 277 ? -18.414 16.552 21.418 1.00 89.50 277 GLY A O 1
ATOM 2138 N N . GLY A 1 278 ? -19.113 14.915 22.795 1.00 92.44 278 GLY A N 1
ATOM 2139 C CA . GLY A 1 278 ? -19.335 13.918 21.742 1.00 92.44 278 GLY A CA 1
ATOM 2140 C C . GLY A 1 278 ? -18.054 13.348 21.123 1.00 92.44 278 GLY A C 1
ATOM 2141 O O . GLY A 1 278 ? -18.126 12.703 20.081 1.00 92.44 278 GLY A O 1
ATOM 2142 N N . GLN A 1 279 ? -16.891 13.573 21.736 1.00 96.44 279 GLN A N 1
ATOM 2143 C CA . GLN A 1 279 ? -15.628 12.949 21.350 1.00 96.44 279 GLN A CA 1
ATOM 2144 C C . GLN A 1 279 ? -15.109 12.044 22.459 1.00 96.44 279 GLN A C 1
ATOM 2146 O O . GLN A 1 279 ? -15.282 12.330 23.645 1.00 96.44 279 GLN A O 1
ATOM 2151 N N . VAL A 1 280 ? -14.446 10.971 22.047 1.00 97.38 280 VAL A N 1
ATOM 2152 C CA . VAL A 1 280 ? -13.678 10.073 22.899 1.00 97.38 280 VAL A CA 1
ATOM 2153 C C . VAL A 1 280 ? -12.205 10.358 22.648 1.00 97.38 280 VAL A C 1
ATOM 2155 O O . VAL A 1 280 ? -11.755 10.352 21.503 1.00 97.38 280 VAL A O 1
ATOM 2158 N N . THR A 1 281 ? -11.453 10.588 23.716 1.00 97.88 281 THR A N 1
ATOM 2159 C CA . THR A 1 281 ? -9.996 10.699 23.689 1.00 97.88 281 THR A CA 1
ATOM 2160 C C . THR A 1 281 ? -9.406 9.581 24.528 1.00 97.88 281 THR A C 1
ATOM 2162 O O . THR A 1 281 ? -9.717 9.447 25.712 1.00 97.88 281 THR A O 1
ATOM 2165 N N . ILE A 1 282 ? -8.538 8.796 23.905 1.00 98.12 282 ILE A N 1
ATOM 2166 C CA . ILE A 1 282 ? -7.697 7.799 24.554 1.00 98.12 282 ILE A CA 1
ATOM 2167 C C . ILE A 1 282 ? -6.308 8.406 24.709 1.00 98.12 282 ILE A C 1
ATOM 2169 O O . ILE A 1 282 ? -5.768 8.952 23.749 1.00 98.12 282 ILE A O 1
ATOM 2173 N N . SER A 1 283 ? -5.734 8.300 25.901 1.00 97.31 283 SER A N 1
ATOM 2174 C CA . SER A 1 283 ? -4.349 8.670 26.190 1.00 97.31 283 SER A CA 1
ATOM 2175 C C . SER A 1 283 ? -3.662 7.520 26.910 1.00 97.31 283 SER A C 1
ATOM 2177 O O . SER A 1 283 ? -4.217 6.980 27.865 1.00 97.31 283 SER A O 1
ATOM 2179 N N . VAL A 1 284 ? -2.470 7.130 26.466 1.00 96.44 284 VAL A N 1
ATOM 2180 C CA . VAL A 1 284 ? -1.668 6.100 27.137 1.00 96.44 284 VAL A CA 1
ATOM 2181 C C . VAL A 1 284 ? -0.491 6.786 27.838 1.00 96.44 284 VAL A C 1
ATOM 2183 O O . VAL A 1 284 ? 0.244 7.524 27.180 1.00 96.44 284 VAL A O 1
ATOM 2186 N N . PRO A 1 285 ? -0.283 6.581 29.154 1.00 92.81 285 PRO A N 1
ATOM 2187 C CA . PRO A 1 285 ? 0.794 7.219 29.918 1.00 92.81 285 PRO A CA 1
ATOM 2188 C C . PRO A 1 285 ? 2.172 6.587 29.635 1.00 92.81 285 PRO A C 1
ATOM 2190 O O . PRO A 1 285 ? 2.846 6.077 30.532 1.00 92.81 285 PRO A O 1
ATOM 2193 N N . HIS A 1 286 ? 2.596 6.647 28.372 1.00 92.88 286 HIS A N 1
ATOM 2194 C CA . HIS A 1 286 ? 3.765 5.970 27.816 1.00 92.88 286 HIS A CA 1
ATOM 2195 C C . HIS A 1 286 ? 4.707 6.953 27.102 1.00 92.88 286 HIS A C 1
ATOM 2197 O O . HIS A 1 286 ? 4.274 7.975 26.572 1.00 92.88 286 HIS A O 1
ATOM 2203 N N . GLY A 1 287 ? 6.012 6.674 27.128 1.00 92.00 287 GLY A N 1
ATOM 2204 C CA . GLY A 1 287 ? 7.020 7.475 26.430 1.00 92.00 287 GLY A CA 1
ATOM 2205 C C . GLY A 1 287 ? 7.370 6.853 25.084 1.00 92.00 287 GLY A C 1
ATOM 2206 O O . GLY A 1 287 ? 7.683 5.670 25.030 1.00 92.00 287 GLY A O 1
ATOM 2207 N N . MET A 1 288 ? 7.369 7.647 24.017 1.00 92.69 288 MET A N 1
ATOM 2208 C CA . MET A 1 288 ? 7.550 7.145 22.655 1.00 92.69 288 MET A CA 1
ATOM 2209 C C . MET A 1 288 ? 9.023 7.204 22.238 1.00 92.69 288 MET A C 1
ATOM 2211 O O . MET A 1 288 ? 9.627 8.276 22.203 1.00 92.69 288 MET A O 1
ATOM 2215 N N . ALA A 1 289 ? 9.599 6.042 21.935 1.00 90.25 289 ALA A N 1
ATOM 2216 C CA . ALA A 1 289 ? 10.958 5.875 21.432 1.00 90.25 289 ALA A CA 1
ATOM 2217 C C . ALA A 1 289 ? 10.988 4.856 20.282 1.00 90.25 289 ALA A C 1
ATOM 2219 O O . ALA A 1 289 ? 10.040 4.108 20.053 1.00 90.25 289 ALA A O 1
ATOM 2220 N N . GLU A 1 290 ? 12.074 4.836 19.514 1.00 85.31 290 GLU A N 1
ATOM 2221 C CA . GLU A 1 290 ? 12.186 3.996 18.314 1.00 85.31 290 GLU A CA 1
ATOM 2222 C C . GLU A 1 290 ? 12.188 2.485 18.615 1.00 85.31 290 GLU A C 1
ATOM 2224 O O . GLU A 1 290 ? 11.687 1.679 17.825 1.00 85.31 290 GLU A O 1
ATOM 2229 N N . ASP A 1 291 ? 12.752 2.101 19.757 1.00 90.56 291 ASP A N 1
ATOM 2230 C CA . ASP A 1 291 ? 12.840 0.730 20.259 1.00 90.56 291 ASP A CA 1
ATOM 2231 C C . ASP A 1 291 ? 11.708 0.373 21.234 1.00 90.56 291 ASP A C 1
ATOM 2233 O O . ASP A 1 291 ? 11.439 -0.807 21.464 1.00 90.56 291 ASP A O 1
ATOM 2237 N N . HIS A 1 292 ? 11.001 1.372 21.762 1.00 92.50 292 HIS A N 1
ATOM 2238 C CA . HIS A 1 292 ? 9.928 1.197 22.728 1.00 92.50 292 HIS A CA 1
ATOM 2239 C C . HIS A 1 292 ? 8.817 2.228 22.505 1.00 92.50 292 HIS A C 1
ATOM 2241 O O . HIS A 1 292 ? 8.942 3.394 22.875 1.00 92.50 292 HIS A O 1
ATOM 2247 N N . LEU A 1 293 ? 7.708 1.782 21.918 1.00 94.12 293 LEU A N 1
ATOM 2248 C CA . LEU A 1 293 ? 6.558 2.614 21.580 1.00 94.12 293 LEU A CA 1
ATOM 2249 C C . LEU A 1 293 ? 5.244 1.865 21.789 1.00 94.12 293 LEU A C 1
ATOM 2251 O O . LEU A 1 293 ? 5.181 0.632 21.726 1.00 94.12 293 LEU A O 1
ATOM 2255 N N . ILE A 1 294 ? 4.175 2.640 21.941 1.00 94.69 294 ILE A N 1
ATOM 2256 C CA . ILE A 1 294 ? 2.826 2.152 21.679 1.00 94.69 294 ILE A CA 1
ATOM 2257 C C . ILE A 1 294 ? 2.683 2.009 20.168 1.00 94.69 294 ILE A C 1
ATOM 2259 O O . ILE A 1 294 ? 2.722 2.998 19.448 1.00 94.69 294 ILE A O 1
ATOM 2263 N N . GLU A 1 295 ? 2.557 0.781 19.673 1.00 93.31 295 GLU A N 1
ATOM 2264 C CA . GLU A 1 295 ? 2.407 0.527 18.238 1.00 93.31 295 GLU A CA 1
ATOM 2265 C C . GLU A 1 295 ? 0.948 0.690 17.800 1.00 93.31 295 GLU A C 1
ATOM 2267 O O . GLU A 1 295 ? 0.686 1.162 16.694 1.00 93.31 295 GLU A O 1
ATOM 2272 N N . TYR A 1 296 ? -0.007 0.329 18.663 1.00 95.50 296 TYR A N 1
ATOM 2273 C CA . TYR A 1 296 ? -1.435 0.412 18.359 1.00 95.50 296 TYR A CA 1
ATOM 2274 C C . TYR A 1 296 ? -2.239 0.967 19.528 1.00 95.50 296 TYR A C 1
ATOM 2276 O O . TYR A 1 296 ? -1.993 0.610 20.676 1.00 95.50 296 TYR A O 1
ATOM 2284 N N . ILE A 1 297 ? -3.260 1.762 19.213 1.00 96.75 297 ILE A N 1
ATOM 2285 C CA . ILE A 1 297 ? -4.326 2.164 20.138 1.00 96.75 297 ILE A CA 1
ATOM 2286 C C . ILE A 1 297 ? -5.661 1.866 19.465 1.00 96.75 297 ILE A C 1
ATOM 2288 O O . ILE A 1 297 ? -5.834 2.186 18.288 1.00 96.75 297 ILE A O 1
ATOM 2292 N N . TRP A 1 298 ? -6.614 1.275 20.187 1.00 97.50 298 TRP A N 1
ATOM 2293 C CA . TRP A 1 298 ? -7.972 1.078 19.674 1.00 97.50 298 TRP A CA 1
ATOM 2294 C C . TRP A 1 298 ? -9.045 1.099 20.756 1.00 97.50 298 TRP A C 1
ATOM 2296 O O . TRP A 1 298 ? -8.764 0.990 21.945 1.00 97.50 298 TRP A O 1
ATOM 2306 N N . ALA A 1 299 ? -10.295 1.230 20.323 1.00 97.06 299 ALA A N 1
ATOM 2307 C CA . ALA A 1 299 ? -11.479 1.218 21.171 1.00 97.06 299 ALA A CA 1
ATOM 2308 C C . ALA A 1 299 ? -12.449 0.128 20.724 1.00 97.06 299 ALA A C 1
ATOM 2310 O O . ALA A 1 299 ? -12.670 -0.030 19.520 1.00 97.06 299 ALA A O 1
ATOM 2311 N N . LYS A 1 300 ? -13.066 -0.570 21.682 1.00 96.25 300 LYS A N 1
ATOM 2312 C CA . LYS A 1 300 ? -14.233 -1.426 21.446 1.00 96.25 300 LYS A CA 1
ATOM 2313 C C . LYS A 1 300 ? -15.484 -0.855 22.111 1.00 96.25 300 LYS A C 1
ATOM 2315 O O . LYS A 1 300 ? -15.384 -0.256 23.182 1.00 96.25 300 LYS A O 1
ATOM 2320 N N . ASP A 1 301 ? -16.630 -1.041 21.462 1.00 96.50 301 ASP A N 1
ATOM 2321 C CA . ASP A 1 301 ? -17.953 -0.729 22.014 1.00 96.50 301 ASP A CA 1
ATOM 2322 C C . ASP A 1 301 ? -18.464 -1.834 22.962 1.00 96.50 301 ASP A C 1
ATOM 2324 O O . ASP A 1 301 ? -17.798 -2.852 23.181 1.00 96.50 301 ASP A O 1
ATOM 2328 N N . GLN A 1 302 ? -19.682 -1.666 23.483 1.00 96.31 302 GLN A N 1
ATOM 2329 C CA . GLN A 1 302 ? -20.352 -2.643 24.349 1.00 96.31 302 GLN A CA 1
ATOM 2330 C C . GLN A 1 302 ? -20.563 -4.029 23.712 1.00 96.31 302 GLN A C 1
ATOM 2332 O O . GLN A 1 302 ? -20.784 -5.004 24.427 1.00 96.31 302 GLN A O 1
ATOM 2337 N N . ASN A 1 303 ? -20.512 -4.126 22.380 1.00 95.12 303 ASN A N 1
ATOM 2338 C CA . ASN A 1 303 ? -20.684 -5.371 21.633 1.00 95.12 303 ASN A CA 1
ATOM 2339 C C . ASN A 1 303 ? -19.333 -6.014 21.274 1.00 95.12 303 ASN A C 1
ATOM 2341 O O . ASN A 1 303 ? -19.295 -7.059 20.626 1.00 95.12 303 ASN A O 1
ATOM 2345 N N . GLY A 1 304 ? -18.218 -5.392 21.667 1.00 92.06 304 GLY A N 1
ATOM 2346 C CA . GLY A 1 304 ? -16.871 -5.840 21.335 1.00 92.06 304 GLY A CA 1
ATOM 2347 C C . GLY A 1 304 ? -16.412 -5.466 19.922 1.00 92.06 304 GLY A C 1
ATOM 2348 O O . GLY A 1 304 ? -15.346 -5.926 19.503 1.00 92.06 304 GLY A O 1
ATOM 2349 N N . HIS A 1 305 ? -17.160 -4.636 19.187 1.00 93.62 305 HIS A N 1
ATOM 2350 C CA . HIS A 1 305 ? -16.749 -4.156 17.869 1.00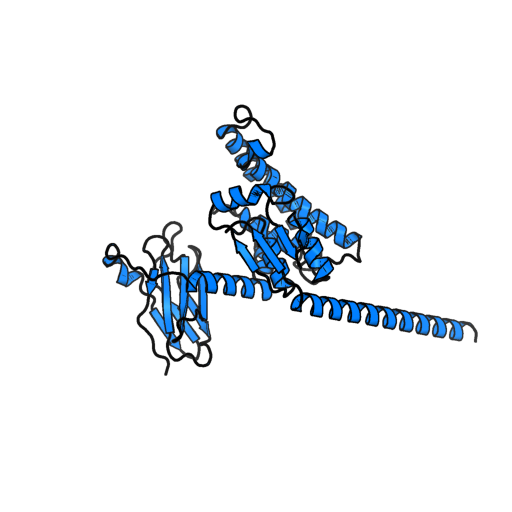 93.62 305 HIS A CA 1
ATOM 2351 C C . HIS A 1 305 ? -15.676 -3.083 18.001 1.00 93.62 305 HIS A C 1
ATOM 2353 O O . HIS A 1 305 ? -15.824 -2.156 18.794 1.00 93.62 305 HIS A O 1
ATOM 2359 N N . VAL A 1 306 ? -14.616 -3.166 17.192 1.00 95.88 306 VAL A N 1
ATOM 2360 C CA . VAL A 1 306 ? -13.636 -2.078 17.093 1.00 95.88 306 VAL A CA 1
ATOM 2361 C C . VAL A 1 306 ? -14.297 -0.875 16.420 1.00 95.88 306 VAL A C 1
ATOM 2363 O O . VAL A 1 306 ? -14.802 -0.993 15.305 1.00 95.88 306 VAL A O 1
ATOM 2366 N N . VAL A 1 307 ? -14.296 0.272 17.102 1.00 94.69 307 VAL A N 1
ATOM 2367 C CA . VAL A 1 307 ? -14.951 1.509 16.631 1.00 94.69 307 VAL A CA 1
ATOM 2368 C C . VAL A 1 307 ? -13.976 2.628 16.275 1.00 94.69 307 VAL A C 1
ATOM 2370 O O . VAL A 1 307 ? -14.339 3.554 15.555 1.00 94.69 307 VAL A O 1
ATOM 2373 N N . ALA A 1 308 ? -12.735 2.538 16.748 1.00 95.56 308 ALA A N 1
ATOM 2374 C CA . ALA A 1 308 ? -11.646 3.432 16.381 1.00 95.56 308 ALA A CA 1
ATOM 2375 C C . ALA A 1 308 ? -10.310 2.726 16.587 1.00 95.56 308 ALA A C 1
ATOM 2377 O O . ALA A 1 308 ? -10.165 1.957 17.539 1.00 95.56 308 ALA A O 1
ATOM 2378 N N . ALA A 1 309 ? -9.339 3.001 15.718 1.00 96.31 309 ALA A N 1
ATOM 2379 C CA . ALA A 1 309 ? -7.994 2.471 15.846 1.00 96.31 309 ALA A CA 1
ATOM 2380 C C . ALA A 1 309 ? -6.954 3.352 15.149 1.00 96.31 309 ALA A C 1
ATOM 2382 O O . ALA A 1 309 ? -7.224 3.981 14.122 1.00 96.31 309 ALA A O 1
ATOM 2383 N N . ALA A 1 310 ? -5.740 3.330 15.682 1.00 93.81 310 ALA A N 1
ATOM 2384 C CA . ALA A 1 310 ? -4.565 3.922 15.070 1.00 93.81 310 ALA A CA 1
ATOM 2385 C C . ALA A 1 310 ? -3.359 2.998 15.234 1.00 93.81 310 ALA A C 1
ATOM 2387 O O . ALA A 1 310 ? -3.190 2.351 16.269 1.00 93.81 310 ALA A O 1
ATOM 2388 N N . LYS A 1 311 ? -2.519 2.971 14.197 1.00 92.44 311 LYS A N 1
ATOM 2389 C CA . LYS A 1 311 ? -1.134 2.516 14.286 1.00 92.44 311 LYS A CA 1
ATOM 2390 C C . LYS A 1 311 ? -0.257 3.750 14.456 1.00 92.44 311 LYS A C 1
ATOM 2392 O O . LYS A 1 311 ? -0.417 4.692 13.682 1.00 92.44 311 LYS A O 1
ATOM 2397 N N . LEU A 1 312 ? 0.646 3.727 15.424 1.00 92.62 312 LEU A N 1
ATOM 2398 C CA . LEU A 1 312 ? 1.515 4.850 15.756 1.00 92.62 312 LEU A CA 1
ATOM 2399 C C . LEU A 1 312 ? 2.978 4.534 15.422 1.00 92.62 312 LEU A C 1
ATOM 2401 O O . LEU A 1 312 ? 3.416 3.381 15.453 1.00 92.62 312 LEU A O 1
ATOM 2405 N N . GLY A 1 313 ? 3.729 5.576 15.085 1.00 87.94 313 GLY A N 1
ATOM 2406 C CA . GLY A 1 313 ? 5.184 5.598 15.030 1.00 87.94 313 GLY A CA 1
ATOM 2407 C C . GLY A 1 313 ? 5.789 6.239 16.280 1.00 87.94 313 GLY A C 1
ATOM 2408 O O . GLY A 1 313 ? 5.103 6.863 17.083 1.00 87.94 313 GLY A O 1
ATOM 2409 N N . CYS A 1 314 ? 7.108 6.127 16.433 1.00 86.31 314 CYS A N 1
ATOM 2410 C CA . CYS A 1 314 ? 7.830 6.633 17.607 1.00 86.31 314 CYS A CA 1
ATOM 2411 C C . CYS A 1 314 ? 7.808 8.164 17.763 1.00 86.31 314 CYS A C 1
ATOM 2413 O O . CYS A 1 314 ? 8.157 8.670 18.824 1.00 86.31 314 CYS A O 1
ATOM 2415 N N . THR A 1 315 ? 7.412 8.901 16.723 1.00 86.31 315 THR A N 1
ATOM 2416 C CA . THR A 1 315 ? 7.252 10.362 16.752 1.00 86.31 315 THR A CA 1
ATOM 2417 C C . THR A 1 315 ? 5.825 10.808 17.056 1.00 86.31 315 THR A C 1
ATOM 2419 O O . THR A 1 315 ? 5.595 12.000 17.252 1.00 86.31 315 THR A O 1
ATOM 2422 N N . ASP A 1 316 ? 4.863 9.885 17.052 1.00 91.44 316 ASP A N 1
ATOM 2423 C CA . ASP A 1 316 ? 3.467 10.209 17.321 1.00 91.44 316 ASP A CA 1
ATOM 2424 C C . ASP A 1 316 ? 3.233 10.373 18.822 1.00 91.44 316 ASP A C 1
ATOM 2426 O O . ASP A 1 316 ? 3.930 9.797 19.657 1.00 91.44 316 ASP A O 1
ATOM 2430 N N . SER A 1 317 ? 2.211 11.146 19.181 1.00 94.50 317 SER A N 1
ATOM 2431 C CA . SER A 1 317 ? 1.708 11.130 20.555 1.00 94.50 317 SER A CA 1
ATOM 2432 C C . SER A 1 317 ? 0.913 9.840 20.795 1.00 94.50 317 SER A C 1
ATOM 2434 O O . SER A 1 317 ? 0.151 9.447 19.910 1.00 94.50 317 SER A O 1
ATOM 2436 N N . PRO A 1 318 ? 1.023 9.196 21.975 1.00 96.38 318 PRO A N 1
ATOM 2437 C CA . PRO A 1 318 ? 0.290 7.974 22.310 1.00 96.38 318 PRO A CA 1
ATOM 2438 C C . PRO A 1 318 ? -1.170 8.287 22.671 1.00 96.38 318 PRO A C 1
ATOM 2440 O O . PRO A 1 318 ? -1.652 8.010 23.772 1.00 96.38 318 PRO A O 1
ATOM 2443 N N . THR A 1 319 ? -1.875 8.922 21.737 1.00 97.00 319 THR A N 1
ATOM 2444 C CA . THR A 1 319 ? -3.251 9.375 21.891 1.00 97.00 319 THR A CA 1
ATOM 2445 C C . THR A 1 319 ? -4.079 9.044 20.654 1.00 97.00 319 THR A C 1
ATOM 2447 O O . THR A 1 319 ? -3.575 8.963 19.535 1.00 97.00 319 THR A O 1
ATOM 2450 N N . LEU A 1 320 ? -5.380 8.850 20.856 1.00 97.06 320 LEU A N 1
ATOM 2451 C CA . LEU A 1 320 ? -6.348 8.661 19.781 1.00 97.06 320 LEU A CA 1
ATOM 2452 C C . LEU A 1 320 ? -7.634 9.406 20.125 1.00 97.06 320 LEU A C 1
ATOM 2454 O O . LEU A 1 320 ? -8.272 9.106 21.132 1.00 97.06 320 LEU A O 1
ATOM 2458 N N . THR A 1 321 ? -8.029 10.343 19.267 1.00 97.31 321 THR A N 1
ATOM 2459 C CA . THR A 1 321 ? -9.285 11.086 19.409 1.00 97.31 321 THR A CA 1
ATOM 2460 C C . THR A 1 321 ? -10.217 10.768 18.252 1.00 97.31 321 THR A C 1
ATOM 2462 O O . THR A 1 321 ? -9.808 10.812 17.092 1.00 97.31 321 THR A O 1
ATOM 2465 N N . PHE A 1 322 ? -11.472 10.458 18.565 1.00 96.25 322 PHE A N 1
ATOM 2466 C CA . PHE A 1 322 ? -12.489 10.126 17.573 1.00 96.25 322 PHE A CA 1
ATOM 2467 C C . PHE A 1 322 ? -13.895 10.537 18.039 1.00 96.25 322 PHE A C 1
ATOM 2469 O O . PHE A 1 322 ? -14.142 10.651 19.242 1.00 96.25 322 PHE A O 1
ATOM 2476 N N . PRO A 1 323 ? -14.840 10.773 17.110 1.00 96.56 323 PRO A N 1
ATOM 2477 C CA . PRO A 1 323 ? -16.235 11.020 17.464 1.00 96.56 323 PRO A CA 1
ATOM 2478 C C . PRO A 1 323 ? -16.840 9.809 18.178 1.00 96.56 323 PRO A C 1
ATOM 2480 O O . PRO A 1 323 ? -16.653 8.678 17.732 1.00 96.56 323 PRO A O 1
ATOM 2483 N N . LEU A 1 324 ? -17.605 10.044 19.243 1.00 95.50 324 LEU A N 1
ATOM 2484 C CA . LEU A 1 324 ? -18.367 9.000 19.922 1.00 95.50 324 LEU A CA 1
ATOM 2485 C C . LEU A 1 324 ? -19.377 8.386 18.932 1.00 95.50 324 LEU A C 1
ATOM 2487 O O . LEU A 1 324 ? -20.253 9.109 18.440 1.00 95.50 324 LEU A O 1
ATOM 2491 N N . PRO A 1 325 ? -19.285 7.080 18.616 1.00 94.06 325 PRO A N 1
ATOM 2492 C CA . PRO A 1 325 ? -20.216 6.457 17.689 1.00 94.06 325 PRO A CA 1
ATOM 2493 C C . PRO A 1 325 ? -21.652 6.489 18.225 1.00 94.06 325 PRO A C 1
ATOM 2495 O O . PRO A 1 325 ? -21.916 6.387 19.424 1.00 94.06 325 PRO A O 1
ATOM 2498 N N . LYS A 1 326 ? -22.618 6.637 17.315 1.00 93.75 326 LYS A N 1
ATOM 2499 C CA . LYS A 1 326 ? -24.035 6.701 17.683 1.00 93.75 326 LYS A CA 1
ATOM 2500 C C . LYS A 1 326 ? -24.488 5.369 18.290 1.00 93.75 326 LYS A C 1
ATOM 2502 O O . LYS A 1 326 ? -24.319 4.326 17.668 1.00 93.75 326 LYS A O 1
ATOM 2507 N N . GLY A 1 327 ? -25.140 5.425 19.453 1.00 93.81 327 GLY A N 1
ATOM 2508 C CA . GLY A 1 327 ? -25.665 4.240 20.143 1.00 93.81 327 GLY A CA 1
ATOM 2509 C C . GLY A 1 327 ? -24.626 3.469 20.966 1.00 93.81 327 GLY A C 1
ATOM 2510 O O . GLY A 1 327 ? -24.927 2.383 21.457 1.00 93.81 327 GLY A O 1
ATOM 2511 N N . THR A 1 328 ? -23.415 4.005 21.125 1.00 96.06 328 THR A N 1
ATOM 2512 C CA . THR A 1 328 ? -22.419 3.464 22.053 1.00 96.06 328 THR A CA 1
ATOM 2513 C C . THR A 1 328 ? -22.843 3.726 23.498 1.00 96.06 328 THR A C 1
ATOM 2515 O O . THR A 1 328 ? -23.069 4.873 23.869 1.00 96.06 328 THR A O 1
ATOM 2518 N N . THR A 1 329 ? -22.924 2.668 24.308 1.00 96.75 329 THR A N 1
ATOM 2519 C CA . THR A 1 329 ? -23.265 2.747 25.745 1.00 96.75 329 THR A CA 1
ATOM 2520 C C . THR A 1 329 ? -22.052 2.545 26.644 1.00 96.75 329 THR A C 1
ATOM 2522 O O . THR A 1 329 ? -22.070 2.922 27.812 1.00 96.75 329 THR A O 1
ATOM 2525 N N . SER A 1 330 ? -20.985 1.941 26.123 1.00 97.06 330 SER A N 1
ATOM 2526 C CA . SER A 1 330 ? -19.707 1.844 26.816 1.00 97.06 330 SER A CA 1
ATOM 2527 C C . SER A 1 330 ? -18.546 1.763 25.832 1.00 97.06 330 SER A C 1
ATOM 2529 O O . SER A 1 330 ? -18.705 1.347 24.683 1.00 97.06 330 SER A O 1
ATOM 2531 N N . ILE A 1 331 ? -17.372 2.182 26.296 1.00 97.75 331 ILE A N 1
ATOM 2532 C CA . ILE A 1 331 ? -16.102 2.075 25.585 1.00 97.75 331 ILE A CA 1
ATOM 2533 C C . ILE A 1 331 ? -15.103 1.327 26.464 1.00 97.75 331 ILE A C 1
ATOM 2535 O O . ILE A 1 331 ? -14.969 1.591 27.658 1.00 97.75 331 ILE A O 1
ATOM 2539 N N . THR A 1 332 ? -14.352 0.413 25.858 1.00 97.06 332 THR A N 1
ATOM 2540 C CA . THR A 1 332 ? -13.104 -0.116 26.417 1.00 97.06 332 THR A CA 1
ATOM 2541 C C . THR A 1 332 ? -11.971 0.226 25.465 1.00 97.06 332 THR A C 1
ATOM 2543 O O . THR A 1 332 ? -12.024 -0.125 24.285 1.00 97.06 332 THR A O 1
ATOM 2546 N N . ALA A 1 333 ? -10.964 0.940 25.959 1.00 97.12 333 ALA A N 1
ATOM 2547 C CA . ALA A 1 333 ? -9.771 1.249 25.191 1.00 97.12 333 ALA A CA 1
ATOM 2548 C C . ALA A 1 333 ? -8.706 0.181 25.401 1.00 97.12 333 ALA A C 1
ATOM 2550 O O . ALA A 1 333 ? -8.623 -0.449 26.453 1.00 97.12 333 ALA A O 1
ATOM 2551 N N . TYR A 1 334 ? -7.871 0.014 24.393 1.00 96.56 334 TYR A N 1
ATOM 2552 C CA . TYR A 1 334 ? -6.775 -0.927 24.382 1.00 96.56 334 TYR A CA 1
ATOM 2553 C C . TYR A 1 334 ? -5.553 -0.281 23.752 1.00 96.56 334 TYR A C 1
ATOM 2555 O O . TYR A 1 334 ? -5.666 0.606 22.900 1.00 96.56 334 TYR A O 1
ATOM 2563 N N . GLU A 1 335 ? -4.391 -0.777 24.140 1.00 94.88 335 GLU A N 1
ATOM 2564 C CA . GLU A 1 335 ? -3.132 -0.447 23.494 1.00 94.88 335 GLU A CA 1
ATOM 2565 C C . GLU A 1 335 ? -2.281 -1.702 23.307 1.00 94.88 335 GLU A C 1
ATOM 2567 O O . GLU A 1 335 ? -2.475 -2.708 23.996 1.00 94.88 335 GLU A O 1
ATOM 2572 N N . GLN A 1 336 ? -1.372 -1.652 22.336 1.00 93.75 336 GLN A N 1
ATOM 2573 C CA . GLN A 1 336 ? -0.296 -2.622 22.209 1.00 93.75 336 GLN A CA 1
ATOM 2574 C C . GLN A 1 336 ? 1.057 -1.913 22.241 1.00 93.75 336 GLN A C 1
ATOM 2576 O O . GLN A 1 336 ? 1.431 -1.217 21.292 1.00 93.75 336 GLN A O 1
ATOM 2581 N N . CYS A 1 337 ? 1.832 -2.223 23.273 1.00 92.00 337 CYS A N 1
ATOM 2582 C CA . CYS A 1 337 ? 3.227 -1.860 23.387 1.00 92.00 337 CYS A CA 1
ATOM 2583 C C . CYS A 1 337 ? 4.071 -2.903 22.657 1.00 92.00 337 CYS A C 1
ATOM 2585 O O . CYS A 1 337 ? 3.868 -4.113 22.814 1.00 92.00 337 CYS A O 1
ATOM 2587 N N . ASN A 1 338 ? 5.043 -2.451 21.865 1.00 90.81 338 ASN A N 1
ATOM 2588 C CA . ASN A 1 338 ? 5.919 -3.356 21.119 1.00 90.81 338 ASN A CA 1
ATOM 2589 C C . ASN A 1 338 ? 6.791 -4.246 22.034 1.00 90.81 338 ASN A C 1
ATOM 2591 O O . ASN A 1 338 ? 7.287 -5.272 21.573 1.00 90.81 338 ASN A O 1
ATOM 2595 N N . LEU A 1 339 ? 6.948 -3.880 23.316 1.00 90.00 339 LEU A N 1
ATOM 2596 C CA . LEU A 1 339 ? 7.703 -4.643 24.321 1.00 90.00 339 LEU A CA 1
ATOM 2597 C C . LEU A 1 339 ? 6.837 -5.243 25.437 1.00 90.00 339 LEU A C 1
ATOM 2599 O O . LEU A 1 339 ? 7.146 -6.325 25.928 1.00 90.00 339 LEU A O 1
ATOM 2603 N N . HIS A 1 340 ? 5.770 -4.557 25.854 1.00 86.19 340 HIS A N 1
ATOM 2604 C CA . HIS A 1 340 ? 5.067 -4.865 27.108 1.00 86.19 340 HIS A CA 1
ATOM 2605 C C . HIS A 1 340 ? 3.655 -5.437 26.924 1.00 86.19 340 HIS A C 1
ATOM 2607 O O . HIS A 1 340 ? 2.873 -5.420 27.868 1.00 86.19 340 HIS A O 1
ATOM 2613 N N . ALA A 1 341 ? 3.353 -6.007 25.755 1.00 87.62 341 ALA A N 1
ATOM 2614 C CA . ALA A 1 341 ? 2.095 -6.687 25.428 1.00 87.62 341 ALA A CA 1
ATOM 2615 C C . ALA A 1 341 ? 0.860 -5.767 25.305 1.00 87.62 341 ALA A C 1
ATOM 2617 O O . ALA A 1 341 ? 0.994 -4.573 25.050 1.00 87.62 341 ALA A O 1
ATOM 2618 N N . VAL A 1 342 ? -0.342 -6.359 25.368 1.00 91.62 342 VAL A N 1
ATOM 2619 C CA . VAL A 1 342 ? -1.626 -5.673 25.143 1.00 91.62 342 VAL A CA 1
ATOM 2620 C C . VAL A 1 342 ? -2.314 -5.380 26.468 1.00 91.62 342 VAL A C 1
ATOM 2622 O O . VAL A 1 342 ? -2.571 -6.309 27.240 1.00 91.62 342 VAL A O 1
ATOM 2625 N N . TRP A 1 343 ? -2.702 -4.123 26.664 1.00 92.06 343 TRP A N 1
ATOM 2626 C CA . TRP A 1 343 ? -3.387 -3.638 27.862 1.00 92.06 343 TRP A CA 1
ATOM 2627 C C . TRP A 1 343 ? -4.777 -3.108 27.528 1.00 92.06 343 TRP A C 1
ATOM 2629 O O . TRP A 1 343 ? -5.065 -2.757 26.384 1.00 92.06 343 TRP A O 1
ATOM 2639 N N . ALA A 1 344 ? -5.650 -3.076 28.533 1.00 94.12 344 ALA A N 1
ATOM 2640 C CA . ALA A 1 344 ? -7.022 -2.603 28.411 1.00 94.12 344 ALA A CA 1
ATOM 2641 C C . ALA A 1 344 ? -7.337 -1.599 29.521 1.00 94.12 344 ALA A C 1
ATOM 2643 O O . ALA A 1 344 ? -6.896 -1.768 30.657 1.00 94.12 344 ALA A O 1
ATOM 2644 N N . SER A 1 345 ? -8.118 -0.574 29.197 1.00 94.81 345 SER A N 1
ATOM 2645 C CA . SER A 1 345 ? -8.717 0.307 30.192 1.00 94.81 345 SER A CA 1
ATOM 2646 C C . SER A 1 345 ? -9.821 -0.431 30.957 1.00 94.81 345 SER A C 1
ATOM 2648 O O . SER A 1 345 ? -10.390 -1.402 30.448 1.00 94.81 345 SER A O 1
ATOM 2650 N N . PRO A 1 346 ? -10.231 0.068 32.133 1.00 94.06 346 PRO A N 1
ATOM 2651 C CA . PRO A 1 346 ? -11.561 -0.219 32.653 1.00 94.06 346 PRO A CA 1
ATOM 2652 C C . PRO A 1 346 ? -12.648 0.147 31.630 1.00 94.06 346 PRO A C 1
ATOM 2654 O O . PRO A 1 346 ? -12.442 1.003 30.761 1.00 94.06 346 PRO A O 1
ATOM 2657 N N . VAL A 1 347 ? -13.818 -0.483 31.749 1.00 96.00 347 VAL A N 1
ATOM 2658 C CA . VAL A 1 347 ? -14.995 -0.119 30.949 1.00 96.00 347 VAL A CA 1
ATOM 2659 C C . VAL A 1 347 ? -15.458 1.278 31.361 1.00 96.00 347 VAL A C 1
ATOM 2661 O O . VAL A 1 347 ? -15.741 1.516 32.535 1.00 96.00 347 VAL A O 1
ATOM 2664 N N . VAL A 1 348 ? -15.560 2.191 30.397 1.00 96.62 348 VAL A N 1
ATOM 2665 C CA . VAL A 1 348 ? -16.131 3.526 30.595 1.00 96.62 348 VAL A CA 1
ATOM 2666 C C . VAL A 1 348 ? -17.549 3.530 30.050 1.00 96.62 348 VAL A C 1
ATOM 2668 O O . VAL A 1 348 ? -17.753 3.381 28.846 1.00 96.62 348 VAL A O 1
ATOM 2671 N N . ASN A 1 349 ? -18.528 3.678 30.938 1.00 96.00 349 ASN A N 1
ATOM 2672 C CA . ASN A 1 349 ? -19.930 3.813 30.553 1.00 96.00 349 ASN A CA 1
ATOM 2673 C C . ASN A 1 349 ? -20.191 5.224 30.020 1.00 96.00 349 ASN A C 1
ATOM 2675 O O . ASN A 1 349 ? -19.639 6.199 30.529 1.00 96.00 349 ASN A O 1
ATOM 2679 N N . ILE A 1 350 ? -21.014 5.306 28.982 1.00 92.56 350 ILE A N 1
ATOM 2680 C CA . ILE A 1 350 ? -21.419 6.550 28.338 1.00 92.56 350 ILE A CA 1
ATOM 2681 C C . ILE A 1 350 ? -22.830 6.876 28.820 1.00 92.56 350 ILE A C 1
ATOM 2683 O O . ILE A 1 350 ? -23.727 6.045 28.673 1.00 92.56 350 ILE A O 1
ATOM 2687 N N . GLU A 1 351 ? -22.988 8.054 29.419 1.00 77.44 351 GLU A N 1
ATOM 2688 C CA . GLU A 1 351 ? -24.277 8.576 29.895 1.00 77.44 351 GLU A CA 1
ATOM 2689 C C . GLU A 1 351 ? -25.159 9.119 28.766 1.00 77.44 351 GLU A C 1
ATOM 2691 O O . GLU A 1 351 ? -24.610 9.706 27.798 1.00 77.44 351 GLU A O 1
#

Nearest PDB structures (foldseek):
  2on5-assembly4_E  TM=8.172E-01  e=1.912E-12  Necator americanus
  4q5f-assembly1_A  TM=7.847E-01  e=2.138E-12  Ascaris suum
  1yq1-assembly1_A  TM=8.176E-01  e=2.554E-09  Caenorhabditis elegans
  2cz3-assembly1_B  TM=7.468E-01  e=1.953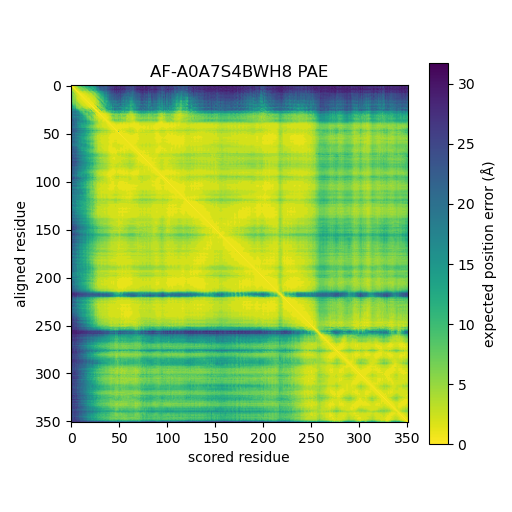E-06  Mus musculus
  4qq7-assembly1_A  TM=7.697E-01  e=1.231E-05  Burkholderia cenocepacia J2315

Mean predicted aligned error: 7.46 Å

pLDDT: mean 91.4, std 10.03, range [52.84, 98.81]